Protein AF-A0A9D4YDF5-F1 (afdb_monomer_lite)

Radius of gyration: 35.04 Å; chains: 1; bounding box: 76×36×98 Å

Organism: Pisum sativum (NCBI:txid3888)

pLDDT: mean 75.81, std 10.35, range [49.47, 93.62]

Secondary structure (DSSP, 8-state):
-EEEETTEEEE----TT-------HHHHHHHHHTT--S--------------HHHHSS-TTS-HHHHHHHHHTHHHHSPP-SPPPP-SS----PPPTTPPP---PPP---HHHHHHHHHHHHHHHHTTSS---THHHHIIIIIHHHTT----HHHHHHHHHHHHHHHHHIIIIIS-TT-SBGGGBSS--HHHHHH----TTHHHHHTT-HHHHHHHHHHHHHHTTT--

InterPro domains:
  IPR036282 Glutathione S-transferase, C-terminal domain superfamily [SSF47616] (127-221)
  IPR043377 Glutathione S-transferase T1/2/3 [PTHR44750] (135-228)
  IPR043502 DNA/RNA polymerase superfamily [SSF56672] (70-138)

Sequence (228 aa):
MEFVWNGKPVTLVGDSSLASQSLSLYRILALVQKADIAEFFAITHSSPAPRSELDSMFPGDLPILFTDLLKRFVAIFAQPTGLPPHRSVDHRIHLIEGSKPVNVRPYRYPQFQKVEMEKLVKEMLDQGIITPSHAGYVLNTVLAPLLGLPLNTQAASEAKKVLVSSLPTIENIWLKRDGQFLLGSFRPSIADLSLISDEKDHDRIIGPYKKVQEWIESTKNATKPHFD

Foldseek 3Di:
DWDADPNRIDDDDDDPVPPDDDDDPVVVVVCVVVVVDPDDDDDDDPPDDPDDVLCVPDDPPDDPVVSVVCSVPVVVVDQQQEDDPDDPDDDDDDDDPPDDDDDDDDDDDDPVVVVVVVVVVVVCVRSHVDDDDLVQQCCQPPVCVVVVHDRPPVSNVVSLVVVLVCLVVCLPPQQDPCALEGNRHPAYDVVLVVPQDPDPCCCVRCVVRVSVVSSSVSSVVRCPPPPD

Structure (mmCIF, N/CA/C/O backbone):
data_AF-A0A9D4YDF5-F1
#
_entry.id   AF-A0A9D4YDF5-F1
#
loop_
_atom_site.group_PDB
_atom_site.id
_atom_site.type_symbol
_atom_site.label_atom_id
_atom_site.label_alt_id
_atom_site.label_comp_id
_atom_site.label_asym_id
_atom_site.label_entity_id
_atom_site.label_seq_id
_atom_site.pdbx_PDB_ins_code
_atom_site.Cartn_x
_atom_site.Cartn_y
_atom_site.Cartn_z
_atom_site.occupancy
_atom_site.B_iso_or_equiv
_atom_site.auth_seq_id
_atom_site.auth_comp_id
_atom_site.auth_asym_id
_atom_site.auth_atom_id
_atom_site.pdbx_PDB_model_num
ATOM 1 N N . MET A 1 1 ? 30.536 -15.502 -51.359 1.00 70.12 1 MET A N 1
ATOM 2 C CA . MET A 1 1 ? 29.120 -15.317 -51.773 1.00 70.12 1 MET A CA 1
ATOM 3 C C . MET A 1 1 ? 29.108 -15.233 -53.289 1.00 70.12 1 MET A C 1
ATOM 5 O O . MET A 1 1 ? 29.969 -14.543 -53.816 1.00 70.12 1 MET A O 1
ATOM 9 N N . GLU A 1 2 ? 28.221 -15.938 -53.988 1.00 87.50 2 GLU A N 1
ATOM 10 C CA . GLU A 1 2 ? 28.227 -16.005 -55.461 1.00 87.50 2 GLU A CA 1
ATOM 11 C C . GLU A 1 2 ? 26.943 -15.410 -56.035 1.00 87.50 2 GLU A C 1
ATOM 13 O O . GLU A 1 2 ? 25.857 -15.676 -55.521 1.00 87.50 2 GLU A O 1
ATOM 18 N N . PHE A 1 3 ? 27.065 -14.585 -57.075 1.00 90.12 3 PHE A N 1
ATOM 19 C CA . PHE A 1 3 ? 25.929 -14.011 -57.799 1.00 90.12 3 PHE A CA 1
ATOM 20 C C . PHE A 1 3 ? 26.294 -13.725 -59.261 1.00 90.12 3 PHE A C 1
ATOM 22 O O . PHE A 1 3 ? 27.460 -13.744 -59.643 1.00 90.12 3 PHE A O 1
ATOM 29 N N . VAL A 1 4 ? 25.296 -13.471 -60.107 1.00 86.81 4 VAL A N 1
ATOM 30 C CA . VAL A 1 4 ? 25.501 -13.166 -61.531 1.00 86.81 4 VAL A CA 1
ATOM 31 C C . VAL A 1 4 ? 25.337 -11.665 -61.757 1.00 86.81 4 VAL A C 1
ATOM 33 O O . VAL A 1 4 ? 24.304 -11.099 -61.404 1.00 86.81 4 VAL A O 1
ATOM 36 N N . TRP A 1 5 ? 26.328 -11.020 -62.373 1.00 83.38 5 TRP A N 1
ATOM 37 C CA . TRP A 1 5 ? 26.279 -9.604 -62.753 1.00 83.38 5 TRP A CA 1
ATOM 38 C C . TRP A 1 5 ? 26.609 -9.449 -64.237 1.00 83.38 5 TRP A C 1
ATOM 40 O O . TRP A 1 5 ? 27.609 -9.979 -64.719 1.00 83.38 5 TRP A O 1
ATOM 50 N N . ASN A 1 6 ? 25.737 -8.766 -64.987 1.00 88.25 6 ASN A N 1
ATOM 51 C CA . ASN A 1 6 ? 25.828 -8.619 -66.448 1.00 88.25 6 ASN A CA 1
ATOM 52 C C . ASN A 1 6 ? 26.030 -9.955 -67.195 1.00 88.25 6 ASN A C 1
ATOM 54 O O . ASN A 1 6 ? 26.831 -10.052 -68.124 1.00 88.25 6 ASN A O 1
ATOM 58 N N . GLY A 1 7 ? 25.325 -11.006 -66.758 1.00 88.56 7 GLY A N 1
ATOM 59 C CA . GLY A 1 7 ? 25.391 -12.340 -67.365 1.00 88.56 7 GLY A CA 1
ATOM 60 C C . GLY A 1 7 ? 26.680 -13.117 -67.081 1.00 88.56 7 GLY A C 1
ATOM 61 O O . GLY A 1 7 ? 26.853 -14.208 -67.619 1.00 88.56 7 GLY A O 1
ATOM 62 N N . LYS A 1 8 ? 27.579 -12.593 -66.238 1.00 88.75 8 LYS A N 1
ATOM 63 C CA . LYS A 1 8 ? 28.806 -13.276 -65.819 1.00 88.75 8 LYS A CA 1
ATOM 64 C C . LYS A 1 8 ? 28.711 -13.704 -64.352 1.00 88.75 8 LYS A C 1
ATOM 66 O O . LYS A 1 8 ? 28.260 -12.905 -63.528 1.00 88.75 8 LYS A O 1
ATOM 71 N N . PRO A 1 9 ? 29.121 -14.937 -64.008 1.00 90.12 9 PRO A N 1
ATOM 72 C CA . PRO A 1 9 ? 29.204 -15.362 -62.618 1.00 90.12 9 PRO A CA 1
ATOM 73 C C . PRO A 1 9 ? 30.322 -14.590 -61.906 1.00 90.12 9 PRO A C 1
ATOM 75 O O . PRO A 1 9 ? 31.439 -14.486 -62.413 1.00 90.12 9 PRO A O 1
ATOM 78 N N . VAL A 1 10 ? 30.003 -14.032 -60.741 1.00 91.69 10 VAL A N 1
ATOM 79 C CA . VAL A 1 10 ? 30.911 -13.282 -59.871 1.00 91.69 10 VAL A CA 1
ATOM 80 C C . VAL A 1 10 ? 30.914 -13.940 -58.495 1.00 91.69 10 VAL A C 1
ATOM 82 O O . VAL A 1 10 ? 29.872 -14.099 -57.858 1.00 91.69 10 VAL A O 1
ATOM 85 N N . THR A 1 11 ? 32.105 -14.284 -58.014 1.00 89.81 11 THR A N 1
ATOM 86 C CA . THR A 1 11 ? 32.317 -14.810 -56.664 1.00 89.81 11 THR A CA 1
ATOM 87 C C . THR A 1 11 ? 32.969 -13.724 -55.820 1.00 89.81 11 THR A C 1
ATOM 89 O O . THR A 1 11 ? 34.100 -13.319 -56.080 1.00 89.81 11 THR A O 1
ATOM 92 N N . LEU A 1 12 ? 32.265 -13.247 -54.792 1.00 82.69 12 LEU A N 1
ATOM 93 C CA . LEU A 1 12 ? 32.868 -12.418 -53.752 1.00 82.69 12 LEU A CA 1
ATOM 94 C C . LEU A 1 12 ? 33.776 -13.294 -52.899 1.00 82.69 12 LEU A C 1
ATOM 96 O O . LEU A 1 12 ? 33.296 -14.177 -52.174 1.00 82.69 12 LEU A O 1
ATOM 100 N N . VAL A 1 13 ? 35.068 -13.004 -52.980 1.00 78.62 13 VAL A N 1
ATOM 101 C CA . VAL A 1 13 ? 36.111 -13.548 -52.116 1.00 78.62 13 VAL A CA 1
ATOM 102 C C . VAL A 1 13 ? 36.588 -12.407 -51.222 1.00 78.62 13 VAL A C 1
ATOM 104 O O . VAL A 1 13 ? 36.819 -11.301 -51.705 1.00 78.62 13 VAL A O 1
ATOM 107 N N . GLY A 1 14 ? 36.679 -12.649 -49.915 1.00 70.00 14 GLY A N 1
ATOM 108 C CA . GLY A 1 14 ? 37.280 -11.680 -49.001 1.00 70.00 14 GLY A CA 1
ATOM 109 C C . GLY A 1 14 ? 38.784 -11.601 -49.249 1.00 70.00 14 GLY A C 1
ATOM 110 O O . GLY A 1 14 ? 39.429 -12.635 -49.410 1.00 70.00 14 GLY A O 1
ATOM 111 N N . ASP A 1 15 ? 39.342 -10.395 -49.280 1.00 73.00 15 ASP A N 1
ATOM 112 C CA . ASP A 1 15 ? 40.785 -10.215 -49.400 1.00 73.00 15 ASP A CA 1
ATOM 113 C C . ASP A 1 15 ? 41.456 -10.485 -48.046 1.00 73.00 15 ASP A C 1
ATOM 115 O O . ASP A 1 15 ? 41.390 -9.682 -47.114 1.00 73.00 15 ASP A O 1
ATOM 119 N N . SER A 1 16 ? 42.075 -11.657 -47.920 1.00 64.81 16 SER A N 1
ATOM 120 C CA . SER A 1 16 ? 42.777 -12.099 -46.714 1.00 64.81 16 SER A CA 1
ATOM 121 C C . SER A 1 16 ? 44.168 -11.472 -46.545 1.00 64.81 16 SER A C 1
ATOM 123 O O . SER A 1 16 ? 44.811 -11.710 -45.523 1.00 64.81 16 SER A O 1
ATOM 125 N N . SER A 1 17 ? 44.633 -10.654 -47.499 1.00 64.50 17 SER A N 1
ATOM 126 C CA . SER A 1 17 ? 45.901 -9.914 -47.403 1.00 64.50 17 SER A CA 1
ATOM 127 C C . SER A 1 17 ? 45.778 -8.571 -46.668 1.00 64.50 17 SER A C 1
ATOM 129 O O . SER A 1 17 ? 46.785 -7.989 -46.254 1.00 64.50 17 SER A O 1
ATOM 131 N N . LEU A 1 18 ? 44.549 -8.097 -46.435 1.00 61.78 18 LEU A N 1
ATOM 132 C CA . LEU A 1 18 ? 44.269 -6.895 -45.656 1.00 61.78 18 LEU A CA 1
ATOM 133 C C . LEU A 1 18 ? 44.449 -7.181 -44.160 1.00 61.78 18 LEU A C 1
ATOM 135 O O . LEU A 1 18 ? 43.528 -7.596 -43.455 1.00 61.78 18 LEU A O 1
ATOM 139 N N . ALA A 1 19 ? 45.653 -6.927 -43.652 1.00 63.03 19 ALA A N 1
ATOM 140 C CA . ALA A 1 19 ? 45.904 -6.879 -42.218 1.00 63.03 19 ALA A CA 1
ATOM 141 C C . ALA A 1 19 ? 45.148 -5.685 -41.609 1.00 63.03 19 ALA A C 1
ATOM 143 O O . ALA A 1 19 ? 45.656 -4.565 -41.564 1.00 63.03 19 ALA A O 1
ATOM 144 N N . SER A 1 20 ? 43.918 -5.916 -41.147 1.00 69.25 20 SER A N 1
ATOM 145 C CA . SER A 1 20 ? 43.149 -4.925 -40.393 1.00 69.25 20 SER A CA 1
ATOM 146 C C . SER A 1 20 ? 43.881 -4.607 -39.089 1.00 69.25 20 SER A C 1
ATOM 148 O O . SER A 1 20 ? 43.871 -5.398 -38.145 1.00 69.25 20 SER A O 1
ATOM 150 N N . GLN A 1 21 ? 44.527 -3.446 -39.027 1.00 73.50 21 GLN A N 1
ATOM 151 C CA . GLN A 1 21 ? 45.150 -2.950 -37.806 1.00 73.50 21 GLN A CA 1
ATOM 152 C C . GLN A 1 21 ? 44.153 -2.089 -37.040 1.00 73.50 21 GLN A C 1
ATOM 154 O O . GLN A 1 21 ? 43.569 -1.154 -37.584 1.00 73.50 21 GLN A O 1
ATOM 159 N N . SER A 1 22 ? 43.984 -2.380 -35.751 1.00 78.81 22 SER A N 1
ATOM 160 C CA . SER A 1 22 ? 43.249 -1.485 -34.864 1.00 78.81 22 SER A CA 1
ATOM 161 C C . SER A 1 22 ? 44.026 -0.175 -34.711 1.00 78.81 22 SER A C 1
ATOM 163 O O . SER A 1 22 ? 45.212 -0.177 -34.370 1.00 78.81 22 SER A O 1
ATOM 165 N N . LEU A 1 23 ? 43.367 0.951 -34.982 1.00 82.19 23 LEU A N 1
ATOM 166 C CA . LEU A 1 23 ? 43.932 2.288 -34.824 1.00 82.19 23 LEU A CA 1
ATOM 167 C C . LEU A 1 23 ? 43.303 2.981 -33.619 1.00 82.19 23 LEU A C 1
ATOM 169 O O . LEU A 1 23 ? 42.110 2.855 -33.355 1.00 82.19 23 LEU A O 1
ATOM 173 N N . SER A 1 24 ? 44.106 3.768 -32.903 1.00 86.81 24 SER A N 1
ATOM 174 C CA . SER A 1 24 ? 43.576 4.673 -31.886 1.00 86.81 24 SER A CA 1
ATOM 175 C C . SER A 1 24 ? 42.885 5.877 -32.532 1.00 86.81 24 SER A C 1
ATOM 177 O O . SER A 1 24 ? 43.241 6.311 -33.629 1.00 86.81 24 SER A O 1
ATOM 179 N N . LEU A 1 25 ? 41.939 6.474 -31.806 1.00 82.06 25 LEU A N 1
ATOM 180 C CA . LEU A 1 25 ? 41.157 7.630 -32.259 1.00 82.06 25 LEU A CA 1
ATOM 181 C C . LEU A 1 25 ? 42.054 8.819 -32.661 1.00 82.06 25 LEU A C 1
ATOM 183 O O . LEU A 1 25 ? 41.832 9.456 -33.686 1.00 82.06 25 LEU A O 1
ATOM 187 N N . TYR A 1 26 ? 43.141 9.051 -31.918 1.00 86.31 26 TYR A N 1
ATOM 188 C CA . TYR A 1 26 ? 44.140 10.074 -32.245 1.00 86.31 26 TYR A CA 1
ATOM 189 C C . TYR A 1 26 ? 44.815 9.844 -33.608 1.00 86.31 26 TYR A C 1
ATOM 191 O O . TYR A 1 26 ? 45.033 10.791 -34.360 1.00 86.31 26 TYR A O 1
ATOM 199 N N . ARG A 1 27 ? 45.121 8.588 -33.961 1.00 85.19 27 ARG A N 1
ATOM 200 C CA . ARG A 1 27 ? 45.707 8.258 -35.270 1.00 85.19 27 ARG A CA 1
ATOM 201 C C . ARG A 1 27 ? 44.710 8.465 -36.402 1.00 85.19 27 ARG A C 1
ATOM 203 O O . ARG A 1 27 ? 45.100 8.975 -37.444 1.00 85.19 27 ARG A O 1
ATOM 210 N N . ILE A 1 28 ? 43.441 8.127 -36.179 1.00 83.81 28 ILE A N 1
ATOM 211 C CA . ILE A 1 28 ? 42.367 8.390 -37.145 1.00 83.81 28 ILE A CA 1
ATOM 212 C C . ILE A 1 28 ? 42.256 9.899 -37.405 1.00 83.81 28 ILE A C 1
ATOM 214 O O . ILE A 1 28 ? 42.271 10.320 -38.557 1.00 83.81 28 ILE A O 1
ATOM 218 N N . LEU A 1 29 ? 42.242 10.726 -36.353 1.00 83.62 29 LEU A N 1
ATOM 219 C CA . LEU A 1 29 ? 42.214 12.189 -36.487 1.00 83.62 29 LEU A CA 1
ATOM 220 C C . LEU A 1 29 ? 43.424 12.731 -37.260 1.00 83.62 29 LEU A C 1
ATOM 222 O O . LEU A 1 29 ? 43.263 13.596 -38.118 1.00 83.62 29 LEU A O 1
ATOM 226 N N . ALA A 1 30 ? 44.622 12.205 -36.996 1.00 86.31 30 ALA A N 1
ATOM 227 C CA . ALA A 1 30 ? 45.830 12.604 -37.714 1.00 86.31 30 ALA A CA 1
ATOM 228 C C . ALA A 1 30 ? 45.770 12.257 -39.214 1.00 86.31 30 ALA A C 1
ATOM 230 O O . ALA A 1 30 ? 46.235 13.042 -40.037 1.00 86.31 30 ALA A O 1
ATOM 231 N N . LEU A 1 31 ? 45.185 11.110 -39.574 1.00 86.38 31 LEU A N 1
ATOM 232 C CA . LEU A 1 31 ? 44.990 10.702 -40.970 1.00 86.38 31 LEU A CA 1
ATOM 233 C C . LEU A 1 31 ? 43.960 11.592 -41.685 1.00 86.38 31 LEU A C 1
ATOM 235 O O . LEU A 1 31 ? 44.203 12.008 -42.816 1.00 86.38 31 LEU A O 1
ATOM 239 N N . VAL A 1 32 ? 42.863 11.961 -41.007 1.00 83.31 32 VAL A N 1
ATOM 240 C CA . VAL A 1 32 ? 41.869 12.923 -41.528 1.00 83.31 32 VAL A CA 1
ATOM 241 C C . VAL A 1 32 ? 42.524 14.276 -41.810 1.00 83.31 32 VAL A C 1
ATOM 243 O O . VAL A 1 32 ? 42.327 14.851 -42.876 1.00 83.31 32 VAL A O 1
ATOM 246 N N . GLN A 1 33 ? 43.338 14.780 -40.879 1.00 84.38 33 GLN A N 1
ATOM 247 C CA . GLN A 1 33 ? 44.008 16.079 -41.024 1.00 84.38 33 GLN A CA 1
ATOM 248 C C . GLN A 1 33 ? 45.021 16.116 -42.173 1.00 84.38 33 GLN A C 1
ATOM 250 O O . GLN A 1 33 ? 45.240 17.175 -42.755 1.00 84.38 33 GLN A O 1
ATOM 255 N N . LYS A 1 34 ? 45.641 14.977 -42.492 1.00 88.75 34 LYS A N 1
ATOM 256 C CA . LYS A 1 34 ? 46.628 14.853 -43.573 1.00 88.75 34 LYS A CA 1
ATOM 257 C C . LYS A 1 34 ? 46.024 14.490 -44.930 1.00 88.75 34 LYS A C 1
ATOM 259 O O . LYS A 1 34 ? 46.773 14.394 -45.892 1.00 88.75 34 LYS A O 1
ATOM 264 N N . ALA A 1 35 ? 44.702 14.312 -45.011 1.00 79.06 35 ALA A N 1
ATOM 265 C CA . ALA A 1 35 ? 44.007 13.801 -46.195 1.00 79.06 35 ALA A CA 1
ATOM 266 C C . ALA A 1 35 ? 44.515 12.420 -46.671 1.00 79.06 35 ALA A C 1
ATOM 268 O O . ALA A 1 35 ? 44.363 12.066 -47.836 1.00 79.06 35 ALA A O 1
ATOM 269 N N . ASP A 1 36 ? 45.053 11.609 -45.753 1.00 78.75 36 ASP A N 1
ATOM 270 C CA . ASP A 1 36 ? 45.549 10.246 -46.017 1.00 78.75 36 ASP A CA 1
ATOM 271 C C . ASP A 1 36 ? 44.420 9.191 -45.942 1.00 78.75 36 ASP A C 1
ATOM 273 O O . ASP A 1 36 ? 44.660 8.005 -45.713 1.00 78.75 36 ASP A O 1
ATOM 277 N N . ILE A 1 37 ? 43.161 9.615 -46.093 1.00 80.75 37 ILE A N 1
ATOM 278 C CA . ILE A 1 37 ? 41.977 8.751 -46.047 1.00 80.75 37 ILE A CA 1
ATOM 279 C C . ILE A 1 37 ? 41.175 8.967 -47.325 1.00 80.75 37 ILE A C 1
ATOM 281 O O . ILE A 1 37 ? 40.705 10.074 -47.577 1.00 80.75 37 ILE A O 1
ATOM 285 N N . ALA A 1 38 ? 40.987 7.898 -48.100 1.00 80.38 38 ALA A N 1
ATOM 286 C CA . ALA A 1 38 ? 40.125 7.924 -49.278 1.00 80.38 38 ALA A CA 1
ATOM 287 C C . ALA A 1 38 ? 38.637 7.920 -48.885 1.00 80.38 38 ALA A C 1
ATOM 289 O O . ALA A 1 38 ? 37.877 8.770 -49.337 1.00 80.38 38 ALA A O 1
ATOM 290 N N . GLU A 1 39 ? 38.230 6.992 -48.011 1.00 77.00 39 GLU A N 1
ATOM 291 C CA . GLU A 1 39 ? 36.842 6.829 -47.568 1.00 77.00 39 GLU A CA 1
ATOM 292 C C . GLU A 1 39 ? 36.777 6.404 -46.093 1.00 77.00 39 GLU A C 1
ATOM 294 O O . GLU A 1 39 ? 37.640 5.674 -45.601 1.00 77.00 39 GLU A O 1
ATOM 299 N N . PHE A 1 40 ? 35.747 6.868 -45.377 1.00 79.94 40 PHE A N 1
ATOM 300 C CA . PHE A 1 40 ? 35.521 6.568 -43.963 1.00 79.94 40 PHE A CA 1
ATOM 301 C C . PHE A 1 40 ? 34.102 6.034 -43.757 1.00 79.94 40 PHE A C 1
ATOM 303 O O . PHE A 1 40 ? 33.124 6.719 -44.053 1.00 79.94 40 PHE A O 1
ATOM 310 N N . PHE A 1 41 ? 33.994 4.826 -43.204 1.00 78.06 41 PHE A N 1
ATOM 311 C CA . PHE A 1 41 ? 32.720 4.168 -42.924 1.00 78.06 41 PHE A CA 1
ATOM 312 C C . PHE A 1 41 ? 32.554 3.967 -41.417 1.00 78.06 41 PHE A C 1
ATOM 314 O O . PHE A 1 41 ? 33.423 3.395 -40.760 1.00 78.06 41 PHE A O 1
ATOM 321 N N . ALA A 1 42 ? 31.425 4.415 -40.869 1.00 77.06 42 ALA A N 1
ATOM 322 C CA . ALA A 1 42 ? 31.058 4.183 -39.477 1.00 77.06 42 ALA A CA 1
ATOM 323 C C . ALA A 1 42 ? 29.924 3.158 -39.407 1.00 77.06 42 ALA A C 1
ATOM 325 O O . ALA A 1 42 ? 28.849 3.375 -39.964 1.00 77.06 42 ALA A O 1
ATOM 326 N N . ILE A 1 43 ? 30.151 2.054 -38.695 1.00 79.12 43 ILE A N 1
ATOM 327 C CA . ILE A 1 43 ? 29.094 1.098 -38.360 1.00 79.12 43 ILE A CA 1
ATOM 328 C C . ILE A 1 43 ? 28.486 1.555 -37.039 1.00 79.12 43 ILE A C 1
ATOM 330 O O . ILE A 1 43 ? 29.127 1.479 -35.992 1.00 79.12 43 ILE A O 1
ATOM 334 N N . THR A 1 44 ? 27.253 2.045 -37.083 1.00 70.12 44 THR A N 1
ATOM 335 C CA . THR A 1 44 ? 26.481 2.357 -35.883 1.00 70.12 44 THR A CA 1
ATOM 336 C C . THR A 1 44 ? 25.440 1.271 -35.656 1.00 70.12 44 THR A C 1
ATOM 338 O O . THR A 1 44 ? 24.809 0.775 -36.587 1.00 70.12 44 THR A O 1
ATOM 341 N N . HIS A 1 45 ? 25.247 0.886 -34.397 1.00 61.88 45 HIS A N 1
ATOM 342 C CA . HIS A 1 45 ? 24.055 0.142 -34.025 1.00 61.88 45 HIS A CA 1
ATOM 343 C C . HIS A 1 45 ? 22.899 1.143 -34.004 1.00 61.88 45 HIS A C 1
ATOM 345 O O . HIS A 1 45 ? 22.914 2.079 -33.200 1.00 61.88 45 HIS A O 1
ATOM 351 N N . SER A 1 46 ? 21.908 0.981 -34.883 1.00 54.75 46 SER A N 1
ATOM 352 C CA . SER A 1 46 ? 20.666 1.736 -34.764 1.00 54.75 46 SER A CA 1
ATOM 353 C C . SER A 1 46 ? 19.977 1.263 -33.488 1.00 54.75 46 SER A C 1
ATOM 355 O O . SER A 1 46 ? 19.287 0.243 -33.489 1.00 54.75 46 SER A O 1
ATOM 357 N N . SER A 1 47 ? 20.178 1.971 -32.374 1.00 53.19 47 SER A N 1
ATOM 358 C CA . SER A 1 47 ? 19.201 1.889 -31.293 1.00 53.19 47 SER A CA 1
ATOM 359 C C . SER A 1 47 ? 17.866 2.247 -31.938 1.00 53.19 47 SER A C 1
ATOM 361 O O . SER A 1 47 ? 17.785 3.330 -32.531 1.00 53.19 47 SER A O 1
ATOM 363 N N . PRO A 1 48 ? 16.849 1.366 -31.914 1.00 57.94 48 PRO A N 1
ATOM 364 C CA . PRO A 1 48 ? 15.539 1.766 -32.388 1.00 57.94 48 PRO A CA 1
ATOM 365 C C . PRO A 1 48 ? 15.183 3.059 -31.651 1.00 57.94 48 PRO A C 1
ATOM 367 O O . PRO A 1 48 ? 15.461 3.182 -30.452 1.00 57.94 48 PRO A O 1
ATOM 370 N N . ALA A 1 49 ? 14.662 4.045 -32.391 1.00 55.38 49 ALA A N 1
ATOM 371 C CA . ALA A 1 49 ? 14.106 5.269 -31.819 1.00 55.38 49 ALA A CA 1
ATOM 372 C C . ALA A 1 49 ? 13.285 4.907 -30.571 1.00 55.38 49 ALA A C 1
ATOM 374 O O . ALA A 1 49 ? 12.704 3.817 -30.582 1.00 55.38 49 ALA A O 1
ATOM 375 N N . PRO A 1 50 ? 13.239 5.746 -29.516 1.00 49.47 50 PRO A N 1
ATOM 376 C CA . PRO A 1 50 ? 12.467 5.431 -28.322 1.00 49.47 50 PRO A CA 1
ATOM 377 C C . PRO A 1 50 ? 11.032 5.131 -28.756 1.00 49.47 50 PRO A C 1
ATOM 379 O O . PRO A 1 50 ? 10.264 6.032 -29.091 1.00 49.47 50 PRO A O 1
ATOM 382 N N . ARG A 1 51 ? 10.707 3.836 -28.851 1.00 49.56 51 ARG A N 1
ATOM 383 C CA . ARG A 1 51 ? 9.346 3.374 -29.076 1.00 49.56 51 ARG A CA 1
ATOM 384 C C . ARG A 1 51 ? 8.569 3.950 -27.908 1.00 49.56 51 ARG A C 1
ATOM 386 O O . ARG A 1 51 ? 9.070 3.920 -26.782 1.00 49.56 51 ARG A O 1
ATOM 393 N N . SER A 1 52 ? 7.390 4.510 -28.170 1.00 58.16 52 SER A N 1
ATOM 394 C CA . SER A 1 52 ? 6.504 4.867 -27.064 1.00 58.16 52 SER A CA 1
ATOM 395 C C . SER A 1 52 ? 6.408 3.650 -26.135 1.00 58.16 52 SER A C 1
ATOM 397 O O . SER A 1 52 ? 6.371 2.522 -26.632 1.00 58.16 52 SER A O 1
ATOM 399 N N . GLU A 1 53 ? 6.435 3.838 -24.811 1.00 61.75 53 GLU A N 1
ATOM 400 C CA . GLU A 1 53 ? 6.387 2.723 -23.843 1.00 61.75 53 GLU A CA 1
ATOM 401 C C . GLU A 1 53 ? 5.251 1.734 -24.181 1.00 61.75 53 GLU A C 1
ATOM 403 O O . GLU A 1 53 ? 5.406 0.517 -24.066 1.00 61.75 53 GLU A O 1
ATOM 408 N N . LEU A 1 54 ? 4.161 2.263 -24.748 1.00 61.97 54 LEU A N 1
ATOM 409 C CA . LEU A 1 54 ? 3.007 1.543 -25.285 1.00 61.97 54 LEU A CA 1
ATOM 410 C C . LEU A 1 54 ? 3.337 0.535 -26.403 1.00 61.97 54 LEU A C 1
ATOM 412 O O . LEU A 1 54 ? 2.748 -0.542 -26.430 1.00 61.97 54 LEU A O 1
ATOM 416 N N . ASP A 1 55 ? 4.262 0.846 -27.315 1.00 62.16 55 ASP A N 1
ATOM 417 C CA . ASP A 1 55 ? 4.669 -0.050 -28.412 1.00 62.16 55 ASP A CA 1
ATOM 418 C C . ASP A 1 55 ? 5.732 -1.079 -27.982 1.00 62.16 55 ASP A C 1
ATOM 420 O O . ASP A 1 55 ? 5.991 -2.036 -28.710 1.00 62.16 55 ASP A O 1
ATOM 424 N N . SER A 1 56 ? 6.359 -0.904 -26.812 1.00 66.62 56 SER A N 1
ATOM 425 C CA . SER A 1 56 ? 7.226 -1.924 -26.192 1.00 66.62 56 SER A CA 1
ATOM 426 C C . SER A 1 56 ? 6.482 -2.889 -25.267 1.00 66.62 56 SER A C 1
ATOM 428 O O . SER A 1 56 ? 7.014 -3.937 -24.912 1.00 66.62 56 SER A O 1
ATOM 430 N N . MET A 1 57 ? 5.257 -2.538 -24.877 1.00 71.19 57 MET A N 1
ATOM 431 C CA . MET A 1 57 ? 4.480 -3.256 -23.870 1.00 71.19 57 MET A CA 1
ATOM 432 C C . MET A 1 57 ? 3.868 -4.562 -24.393 1.00 71.19 57 MET A C 1
ATOM 434 O O . MET A 1 57 ? 3.593 -5.471 -23.611 1.00 71.19 57 MET A O 1
ATOM 438 N N . PHE A 1 58 ? 3.680 -4.675 -25.710 1.00 77.44 58 PHE A N 1
ATOM 439 C CA . PHE A 1 58 ? 3.079 -5.841 -26.351 1.00 77.44 58 PHE A CA 1
ATOM 440 C C . PHE A 1 58 ? 3.907 -6.303 -27.565 1.00 77.44 58 PHE A C 1
ATOM 442 O O . PHE A 1 58 ? 4.545 -5.475 -28.216 1.00 77.44 58 PHE A O 1
ATOM 449 N N . PRO A 1 59 ? 3.913 -7.611 -27.895 1.00 78.81 59 PRO A N 1
ATOM 450 C CA . PRO A 1 59 ? 4.639 -8.135 -29.053 1.00 78.81 59 PRO A CA 1
ATOM 451 C C . PRO A 1 59 ? 4.174 -7.492 -30.368 1.00 78.81 59 PRO A C 1
ATOM 453 O O . PRO A 1 59 ? 2.975 -7.347 -30.596 1.00 78.81 59 PRO A O 1
ATOM 456 N N . GLY A 1 60 ? 5.115 -7.155 -31.255 1.00 75.38 60 GLY A N 1
ATOM 457 C CA . GLY A 1 60 ? 4.820 -6.505 -32.542 1.00 75.38 60 GLY A CA 1
ATOM 458 C C . GLY A 1 60 ? 4.150 -7.408 -33.586 1.00 75.38 60 GLY A C 1
ATOM 459 O O . GLY A 1 60 ? 3.567 -6.899 -34.537 1.00 75.38 60 GLY A O 1
ATOM 460 N N . ASP A 1 61 ? 4.190 -8.726 -33.384 1.00 83.19 61 ASP A N 1
ATOM 461 C CA . ASP A 1 61 ? 3.659 -9.724 -34.325 1.00 83.19 61 ASP A CA 1
ATOM 462 C C . ASP A 1 61 ? 2.175 -10.054 -34.072 1.00 83.19 61 ASP A C 1
ATOM 464 O O . ASP A 1 61 ? 1.628 -11.019 -34.612 1.00 83.19 61 ASP A O 1
ATOM 468 N N . LEU A 1 62 ? 1.508 -9.279 -33.212 1.00 83.62 62 LEU A N 1
ATOM 469 C CA . LEU A 1 62 ? 0.118 -9.512 -32.851 1.00 83.62 62 LEU A CA 1
ATOM 470 C C . LEU A 1 62 ? -0.830 -9.033 -33.969 1.00 83.62 62 LEU A C 1
ATOM 472 O O . LEU A 1 62 ? -0.660 -7.925 -34.489 1.00 83.62 62 LEU A O 1
ATOM 476 N N . PRO A 1 63 ? -1.872 -9.81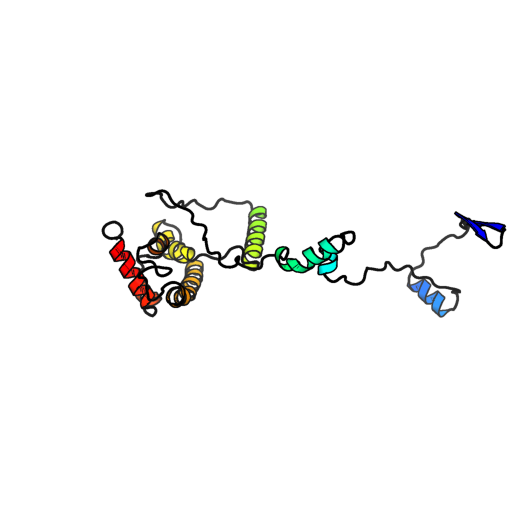1 -34.324 1.00 89.94 63 PRO A N 1
ATOM 477 C CA . PRO A 1 63 ? -2.894 -9.344 -35.253 1.00 89.94 63 PRO A CA 1
ATOM 478 C C . PRO A 1 63 ? -3.534 -8.035 -34.774 1.00 89.94 63 PRO A C 1
ATOM 480 O O . PRO A 1 63 ? -3.801 -7.870 -33.583 1.00 89.94 63 PRO A O 1
ATOM 483 N N . ILE A 1 64 ? -3.847 -7.141 -35.718 1.00 83.81 64 ILE A N 1
ATOM 484 C CA . ILE A 1 64 ? -4.310 -5.761 -35.464 1.00 83.81 64 ILE A CA 1
ATOM 485 C C . ILE A 1 64 ? -5.457 -5.701 -34.443 1.00 83.81 64 ILE A C 1
ATOM 487 O O . ILE A 1 64 ? -5.417 -4.887 -33.527 1.00 83.81 64 ILE A O 1
ATOM 491 N N . LEU A 1 65 ? -6.428 -6.617 -34.536 1.00 87.75 65 LEU A N 1
ATOM 492 C CA . LEU A 1 65 ? -7.563 -6.680 -33.606 1.00 87.75 65 LEU A CA 1
ATOM 493 C C . LEU A 1 65 ? -7.137 -6.847 -32.139 1.00 87.75 65 LEU A C 1
ATOM 495 O O . LEU A 1 65 ? -7.748 -6.260 -31.246 1.00 87.75 65 LEU A O 1
ATOM 499 N N . PHE A 1 66 ? -6.097 -7.639 -31.877 1.00 85.19 66 PHE A N 1
ATOM 500 C CA . PHE A 1 66 ? -5.577 -7.825 -30.525 1.00 85.19 66 PHE A CA 1
ATOM 501 C C . PHE A 1 66 ? -4.754 -6.621 -30.079 1.00 85.19 66 PHE A C 1
ATOM 503 O O . PHE A 1 66 ? -4.877 -6.197 -28.933 1.00 85.19 66 PHE A O 1
ATOM 510 N N . THR A 1 67 ? -3.965 -6.034 -30.978 1.00 85.12 67 THR A N 1
ATOM 511 C CA . THR A 1 67 ? -3.191 -4.820 -30.695 1.00 85.12 67 THR A CA 1
ATOM 512 C C . THR A 1 67 ? -4.105 -3.663 -30.297 1.00 85.12 67 THR A C 1
ATOM 514 O O . THR A 1 67 ? -3.857 -3.006 -29.286 1.00 85.12 67 THR A O 1
ATOM 517 N N . ASP A 1 68 ? -5.202 -3.458 -31.024 1.00 86.88 68 ASP A N 1
ATOM 518 C CA . ASP A 1 68 ? -6.191 -2.418 -30.726 1.00 86.88 68 ASP A CA 1
ATOM 519 C C . ASP A 1 68 ? -6.891 -2.667 -29.387 1.00 86.88 68 ASP A C 1
ATOM 521 O O . ASP A 1 68 ? -7.078 -1.742 -28.592 1.00 86.88 68 ASP A O 1
ATOM 525 N N . LEU A 1 69 ? -7.239 -3.925 -29.096 1.00 89.69 69 LEU A N 1
ATOM 526 C CA . LEU A 1 69 ? -7.843 -4.308 -27.822 1.00 89.69 69 LEU A CA 1
ATOM 527 C C . LEU A 1 69 ? -6.897 -4.041 -26.642 1.00 89.69 69 LEU A C 1
ATOM 529 O O . LEU A 1 69 ? -7.307 -3.454 -25.642 1.00 89.69 69 LEU A O 1
ATOM 533 N N . LEU A 1 70 ? -5.632 -4.443 -26.757 1.00 87.88 70 LEU A N 1
ATOM 534 C CA . LEU A 1 70 ? -4.626 -4.258 -25.711 1.00 87.88 70 LEU A CA 1
ATOM 535 C C . LEU A 1 70 ? -4.306 -2.778 -25.490 1.00 87.88 70 LEU A C 1
ATOM 537 O O . LEU A 1 70 ? -4.269 -2.331 -24.344 1.00 87.88 70 LEU A O 1
ATOM 541 N N . LYS A 1 71 ? -4.174 -1.993 -26.568 1.00 85.06 71 LYS A N 1
ATOM 542 C CA . LYS A 1 71 ? -4.001 -0.533 -26.486 1.00 85.06 71 LYS A CA 1
ATOM 543 C C . LYS A 1 71 ? -5.204 0.139 -25.821 1.00 85.06 71 LYS A C 1
ATOM 545 O O . LYS A 1 71 ? -5.023 1.017 -24.981 1.00 85.06 71 LYS A O 1
ATOM 550 N N . ARG A 1 72 ? -6.429 -0.308 -26.120 1.00 89.31 72 ARG A N 1
ATOM 551 C CA . ARG A 1 72 ? -7.660 0.207 -25.494 1.00 89.31 72 ARG A CA 1
ATOM 552 C C . ARG A 1 72 ? -7.713 -0.036 -23.984 1.00 89.31 72 ARG A C 1
ATOM 554 O O . ARG A 1 72 ? -8.250 0.797 -23.260 1.00 89.31 72 ARG A O 1
ATOM 561 N N . PHE A 1 73 ? -7.175 -1.158 -23.513 1.00 88.19 73 PHE A N 1
ATOM 562 C CA . PHE A 1 73 ? -7.195 -1.551 -22.101 1.00 88.19 73 PHE A CA 1
ATOM 563 C C . PHE A 1 73 ? -5.825 -1.456 -21.422 1.00 88.19 73 PHE A C 1
ATOM 565 O O . PHE A 1 73 ? -5.597 -2.105 -20.402 1.00 88.19 73 PHE A O 1
ATOM 572 N N . VAL A 1 74 ? -4.930 -0.606 -21.935 1.00 86.69 74 VAL A N 1
ATOM 573 C CA . VAL A 1 74 ? -3.572 -0.438 -21.396 1.00 86.69 74 VAL A CA 1
ATOM 574 C C . VAL A 1 74 ? -3.565 -0.155 -19.888 1.00 86.69 74 VAL A C 1
ATOM 576 O O . VAL A 1 74 ? -2.737 -0.690 -19.158 1.00 86.69 74 VAL A O 1
ATOM 579 N N . ALA A 1 75 ? -4.548 0.605 -19.398 1.00 82.62 75 ALA A N 1
ATOM 580 C CA . ALA A 1 75 ? -4.670 0.963 -17.989 1.00 82.62 75 ALA A CA 1
ATOM 581 C C . ALA A 1 75 ? -4.830 -0.249 -17.048 1.00 82.62 75 ALA A C 1
ATOM 583 O O . ALA A 1 75 ? -4.465 -0.149 -15.883 1.00 82.62 75 ALA A O 1
ATOM 584 N N . ILE A 1 76 ? -5.339 -1.392 -17.529 1.00 84.12 76 ILE A N 1
ATOM 585 C CA . ILE A 1 76 ? -5.476 -2.625 -16.726 1.00 84.12 76 ILE A CA 1
ATOM 586 C C . ILE A 1 76 ? -4.105 -3.223 -16.390 1.00 84.12 76 ILE A C 1
ATOM 588 O O . ILE A 1 76 ? -3.933 -3.857 -15.353 1.00 84.12 76 ILE A O 1
ATOM 592 N N . PHE A 1 77 ? -3.137 -3.020 -17.276 1.00 84.00 77 PHE A N 1
ATOM 593 C CA . PHE A 1 77 ? -1.783 -3.547 -17.157 1.00 84.00 77 PHE A CA 1
ATOM 594 C C . PHE A 1 77 ? -0.812 -2.535 -16.534 1.00 84.00 77 PHE A C 1
ATOM 596 O O . PHE A 1 77 ? 0.351 -2.863 -16.310 1.00 84.00 77 PHE A O 1
ATOM 603 N N . ALA A 1 78 ? -1.268 -1.306 -16.278 1.00 81.19 78 ALA A N 1
ATOM 604 C CA . ALA A 1 78 ? -0.480 -0.314 -15.570 1.00 81.19 78 ALA A CA 1
ATOM 605 C C . ALA A 1 78 ? -0.273 -0.751 -14.114 1.00 81.19 78 ALA A C 1
ATOM 607 O O . ALA A 1 78 ? -1.141 -1.383 -13.506 1.00 81.19 78 ALA A O 1
ATOM 608 N N . GLN A 1 79 ? 0.876 -0.394 -13.540 1.00 76.75 79 GLN A N 1
ATOM 609 C CA . GLN A 1 79 ? 1.133 -0.661 -12.132 1.00 76.75 79 GLN A CA 1
ATOM 610 C C . GLN A 1 79 ? 0.085 0.073 -11.273 1.00 76.75 79 GLN A C 1
ATOM 612 O O . GLN A 1 79 ? -0.116 1.275 -11.464 1.00 76.75 79 GLN A O 1
ATOM 617 N N . PRO A 1 80 ? -0.599 -0.616 -10.342 1.00 74.44 80 PRO A N 1
ATOM 618 C CA . PRO A 1 80 ? -1.573 0.028 -9.477 1.00 74.44 80 PRO A CA 1
ATOM 619 C C . PRO A 1 80 ? -0.861 1.015 -8.551 1.00 74.44 80 PRO A C 1
ATOM 621 O O . PRO A 1 80 ? 0.089 0.658 -7.861 1.00 74.44 80 PRO A O 1
ATOM 624 N N . THR A 1 81 ? -1.332 2.258 -8.543 1.00 72.38 81 THR A N 1
ATOM 625 C CA . THR A 1 81 ? -0.786 3.357 -7.727 1.00 72.38 81 THR A CA 1
ATOM 626 C C . THR A 1 81 ? -1.649 3.676 -6.504 1.00 72.38 81 THR A C 1
ATOM 628 O O . THR A 1 81 ? -1.400 4.651 -5.799 1.00 72.38 81 THR A O 1
ATOM 631 N N . GLY A 1 82 ? -2.698 2.888 -6.257 1.00 70.31 82 GLY A N 1
ATOM 632 C CA . GLY A 1 82 ? -3.617 3.101 -5.148 1.00 70.31 82 GLY A CA 1
ATOM 633 C C . GLY A 1 82 ? -4.663 1.999 -5.017 1.00 70.31 82 GLY A C 1
ATOM 634 O O . GLY A 1 82 ? -4.615 0.976 -5.704 1.00 70.31 82 GLY A O 1
ATOM 635 N N . LEU A 1 83 ? -5.622 2.219 -4.115 1.00 70.44 83 LEU A N 1
ATOM 636 C CA . LEU A 1 83 ? -6.700 1.267 -3.864 1.00 70.44 83 LEU A CA 1
ATOM 637 C C . LEU A 1 83 ? -7.577 1.078 -5.112 1.00 70.44 83 LEU A C 1
ATOM 639 O O . LEU A 1 83 ? -7.826 2.040 -5.847 1.00 70.44 83 LEU A O 1
ATOM 643 N N . PRO A 1 84 ? -8.092 -0.143 -5.346 1.00 71.25 84 PRO A N 1
ATOM 644 C CA . PRO A 1 84 ? -9.063 -0.360 -6.404 1.00 71.25 84 PRO A CA 1
ATOM 645 C C . PRO A 1 84 ? -10.298 0.531 -6.182 1.00 71.25 84 PRO A C 1
ATOM 647 O O . PRO A 1 84 ? -10.650 0.822 -5.034 1.00 71.25 84 PRO A O 1
ATOM 650 N N . PRO A 1 85 ? -10.985 0.947 -7.261 1.00 77.06 85 PRO A N 1
ATOM 651 C CA . PRO A 1 85 ? -12.211 1.724 -7.145 1.00 77.06 85 PRO A CA 1
ATOM 652 C C . PRO A 1 85 ? -13.240 0.987 -6.287 1.00 77.06 85 PRO A C 1
ATOM 654 O O . PRO A 1 85 ? -13.295 -0.248 -6.279 1.00 77.06 85 PRO A O 1
ATOM 657 N N . HIS A 1 86 ? -14.057 1.764 -5.575 1.00 74.19 86 HIS A N 1
ATOM 658 C CA . HIS A 1 86 ? -15.080 1.234 -4.683 1.00 74.19 86 HIS A CA 1
ATOM 659 C C . HIS A 1 86 ? -16.006 0.266 -5.433 1.00 74.19 86 HIS A C 1
ATOM 661 O O . HIS A 1 86 ? -16.486 0.564 -6.530 1.00 74.19 86 HIS A O 1
ATOM 667 N N . ARG A 1 87 ? -16.235 -0.909 -4.844 1.00 81.12 87 ARG A N 1
ATOM 668 C CA . ARG A 1 87 ? -17.105 -1.955 -5.388 1.00 81.12 87 ARG A CA 1
ATOM 669 C C . ARG A 1 87 ? -18.387 -2.005 -4.563 1.00 81.12 87 ARG A C 1
ATOM 671 O O . ARG A 1 87 ? -18.380 -1.667 -3.389 1.00 81.12 87 ARG A O 1
ATOM 678 N N . SER A 1 88 ? -19.482 -2.474 -5.157 1.00 81.62 88 SER A N 1
ATOM 679 C CA . SER A 1 88 ? -20.757 -2.662 -4.443 1.00 81.62 88 SER A CA 1
ATOM 680 C C . SER A 1 88 ? -20.693 -3.730 -3.344 1.00 81.62 88 SER A C 1
ATOM 682 O O . SER A 1 88 ? -21.562 -3.772 -2.476 1.00 81.62 88 SER A O 1
ATOM 684 N N . VAL A 1 89 ? -19.679 -4.598 -3.389 1.00 79.56 89 VAL A N 1
ATOM 685 C CA . VAL A 1 89 ? -19.435 -5.658 -2.413 1.00 79.56 89 VAL A CA 1
ATOM 686 C C . VAL A 1 89 ? -18.056 -5.447 -1.806 1.00 79.56 89 VAL A C 1
ATOM 688 O O . VAL A 1 89 ? -17.044 -5.612 -2.489 1.00 79.56 89 VAL A O 1
ATOM 691 N N . ASP A 1 90 ? -18.031 -5.123 -0.517 1.00 74.31 90 ASP A N 1
ATOM 692 C CA . ASP A 1 90 ? -16.806 -5.106 0.275 1.00 74.31 90 ASP A CA 1
ATOM 693 C C . ASP A 1 90 ? -16.510 -6.499 0.834 1.00 74.31 90 ASP A C 1
ATOM 695 O O . ASP A 1 90 ? -17.391 -7.199 1.345 1.00 74.31 90 ASP A O 1
ATOM 699 N N . HIS A 1 91 ? -15.240 -6.896 0.779 1.00 76.25 91 HIS A N 1
ATOM 700 C CA . HIS A 1 91 ? -14.783 -8.120 1.421 1.00 76.25 91 HIS A CA 1
ATOM 701 C C . HIS A 1 91 ? -14.717 -7.912 2.937 1.00 76.25 91 HIS A C 1
ATOM 703 O O . HIS A 1 91 ? -14.036 -7.011 3.422 1.00 76.25 91 HIS A O 1
ATOM 709 N N . ARG A 1 92 ? -15.415 -8.763 3.695 1.00 76.06 92 ARG A N 1
ATOM 710 C CA . ARG A 1 92 ? -15.391 -8.762 5.162 1.00 76.06 92 ARG A CA 1
ATOM 711 C C . ARG A 1 92 ? -14.794 -10.060 5.679 1.00 76.06 92 ARG A C 1
ATOM 713 O O . ARG A 1 92 ? -15.204 -11.145 5.267 1.00 76.06 92 ARG A O 1
ATOM 720 N N . ILE A 1 93 ? -13.852 -9.939 6.609 1.00 78.81 93 ILE A N 1
ATOM 721 C CA . ILE A 1 93 ? -13.343 -11.075 7.378 1.00 78.81 93 ILE A CA 1
ATOM 722 C C . ILE A 1 93 ? -14.308 -11.284 8.545 1.00 78.81 93 ILE A C 1
ATOM 724 O O . ILE A 1 93 ? -14.363 -10.470 9.464 1.00 78.81 93 ILE A O 1
ATOM 728 N N . HIS A 1 94 ? -15.103 -12.351 8.483 1.00 84.56 94 HIS A N 1
ATOM 729 C CA . HIS A 1 94 ? -16.011 -12.713 9.567 1.00 84.56 94 HIS A CA 1
ATOM 730 C C . HIS A 1 94 ? -15.208 -13.386 10.681 1.00 84.56 94 HIS A C 1
ATOM 732 O O . HIS A 1 94 ? -14.543 -14.395 10.445 1.00 84.56 94 HIS A O 1
ATOM 738 N N . LEU A 1 95 ? -15.251 -12.815 11.884 1.00 82.56 95 LEU A N 1
ATOM 739 C CA . LEU A 1 95 ? -14.630 -13.406 13.065 1.00 82.56 95 LEU A CA 1
ATOM 740 C C . LEU A 1 95 ? -15.616 -14.344 13.760 1.00 82.56 95 LEU A C 1
ATOM 742 O O . LEU A 1 95 ? -16.823 -14.111 13.751 1.00 82.56 95 LEU A O 1
ATOM 746 N N . ILE A 1 96 ? -15.085 -15.393 14.383 1.00 87.62 96 ILE A N 1
ATOM 747 C CA . ILE A 1 96 ? -15.870 -16.259 15.262 1.00 87.62 96 ILE A CA 1
ATOM 748 C C . ILE A 1 96 ? -16.173 -15.472 16.541 1.00 87.62 96 ILE A C 1
ATOM 750 O O . ILE A 1 96 ? -15.291 -14.806 17.095 1.00 87.62 96 ILE A O 1
ATOM 754 N N . GLU A 1 97 ? -17.418 -15.537 17.001 1.00 81.75 97 GLU A N 1
ATOM 755 C CA . GLU A 1 97 ? -17.849 -14.879 18.232 1.00 81.75 97 GLU A CA 1
ATOM 756 C C . GLU A 1 97 ? -17.012 -15.355 19.432 1.00 81.75 97 GLU A C 1
ATOM 758 O O . GLU A 1 97 ? -16.699 -16.538 19.566 1.00 81.75 97 GLU A O 1
ATOM 763 N N . GLY A 1 98 ? -16.579 -14.412 20.273 1.00 78.94 98 GLY A N 1
ATOM 764 C CA . GLY A 1 98 ? -15.687 -14.689 21.404 1.00 78.94 98 GLY A CA 1
ATOM 765 C C . GLY A 1 98 ? -14.214 -14.932 21.040 1.00 78.94 98 GLY A C 1
ATOM 766 O O . GLY A 1 98 ? -13.406 -15.199 21.933 1.00 78.94 98 GLY A O 1
ATOM 767 N N . SER A 1 99 ? -13.828 -14.829 19.761 1.00 72.19 99 SER A N 1
ATOM 768 C CA . SER A 1 99 ? -12.419 -14.920 19.360 1.00 72.19 99 SER A CA 1
ATOM 769 C C . SER A 1 99 ? -11.588 -13.770 19.944 1.00 72.19 99 SER A C 1
ATOM 771 O O . SER A 1 99 ? -11.999 -12.610 19.954 1.00 72.19 99 SER A O 1
ATOM 773 N N . LYS A 1 100 ? -10.401 -14.101 20.466 1.00 67.38 100 LYS A N 1
ATOM 774 C CA . LYS A 1 100 ? -9.480 -13.119 21.050 1.00 67.38 100 LYS A CA 1
ATOM 775 C C . LYS A 1 100 ? -8.520 -12.587 19.981 1.00 67.38 100 LYS A C 1
ATOM 777 O O . LYS A 1 100 ? -8.053 -13.381 19.160 1.00 67.38 100 LYS A O 1
ATOM 782 N N . PRO A 1 101 ? -8.161 -11.290 20.010 1.00 73.06 101 PRO A N 1
ATOM 783 C CA . PRO A 1 101 ? -7.133 -10.746 19.132 1.00 73.06 101 PRO A CA 1
ATOM 784 C C . PRO A 1 101 ? -5.807 -11.494 19.284 1.00 73.06 101 PRO A C 1
ATOM 786 O O . PRO A 1 101 ? -5.354 -11.772 20.397 1.00 73.06 101 PRO A O 1
ATOM 789 N N . VAL A 1 102 ? -5.165 -11.801 18.158 1.00 65.50 102 VAL A N 1
ATOM 790 C CA . VAL A 1 102 ? -3.845 -12.434 18.145 1.00 65.50 102 VAL A CA 1
ATOM 791 C C . VAL A 1 102 ? -2.786 -11.345 18.280 1.00 65.50 102 VAL A C 1
ATOM 793 O O . VAL A 1 102 ? -2.605 -10.534 17.377 1.00 65.50 102 VAL A O 1
ATOM 796 N N . ASN A 1 103 ? -2.070 -11.341 19.404 1.00 69.06 103 ASN A N 1
ATOM 797 C CA . ASN A 1 103 ? -0.900 -10.491 19.609 1.00 69.06 103 ASN A CA 1
ATOM 798 C C . ASN A 1 103 ? 0.333 -11.373 19.808 1.00 69.06 103 ASN A C 1
ATOM 800 O O . ASN A 1 103 ? 0.508 -11.999 20.854 1.00 69.06 103 ASN A O 1
ATOM 804 N N . VAL A 1 104 ? 1.173 -11.445 18.780 1.00 66.25 104 VAL A N 1
ATOM 805 C CA . VAL A 1 104 ? 2.402 -12.241 18.786 1.00 66.25 104 VAL A CA 1
ATOM 806 C C . VAL A 1 104 ? 3.588 -11.295 18.690 1.00 66.25 104 VAL A C 1
ATOM 808 O O . VAL A 1 104 ? 3.570 -10.322 17.938 1.00 66.25 104 VAL A O 1
ATOM 811 N N . ARG A 1 105 ? 4.641 -11.586 19.458 1.00 60.28 105 ARG A N 1
ATOM 812 C CA . ARG A 1 105 ? 5.882 -10.811 19.399 1.00 60.28 105 ARG A CA 1
ATOM 813 C C . ARG A 1 105 ? 6.476 -10.880 17.984 1.00 60.28 105 ARG A C 1
ATOM 815 O O . ARG A 1 105 ? 6.561 -11.982 17.441 1.00 60.28 105 ARG A O 1
ATOM 822 N N . PRO A 1 106 ? 6.943 -9.754 17.413 1.00 75.25 106 PRO A N 1
ATOM 823 C CA . PRO A 1 106 ? 7.633 -9.769 16.130 1.00 75.25 106 PRO A CA 1
ATOM 824 C C . PRO A 1 106 ? 8.811 -10.749 16.134 1.00 75.25 106 PRO A C 1
ATOM 826 O O . PRO A 1 106 ? 9.590 -10.802 17.092 1.00 75.25 106 PRO A O 1
ATOM 829 N N . TYR A 1 107 ? 8.938 -11.525 15.060 1.00 82.06 107 TYR A N 1
ATOM 830 C CA . TYR A 1 107 ? 10.040 -12.465 14.894 1.00 82.06 107 TYR A CA 1
ATOM 831 C C . TYR A 1 107 ? 11.378 -11.724 14.738 1.00 82.06 107 TYR A C 1
ATOM 833 O O . TYR A 1 107 ? 11.437 -10.625 14.181 1.00 82.06 107 TYR A O 1
ATOM 841 N N . ARG A 1 108 ? 12.470 -12.317 15.236 1.00 84.62 108 ARG A N 1
ATOM 842 C CA . ARG A 1 108 ? 13.817 -11.744 15.106 1.00 84.62 108 ARG A CA 1
ATOM 843 C C . ARG A 1 108 ? 14.434 -12.165 13.777 1.00 84.62 108 ARG A C 1
ATOM 845 O O . ARG A 1 108 ? 14.739 -13.339 13.591 1.00 84.62 108 ARG A O 1
ATOM 852 N N . TYR A 1 109 ? 14.667 -11.200 12.893 1.00 83.62 109 TYR A N 1
ATOM 853 C CA . TYR A 1 109 ? 15.298 -11.438 11.596 1.00 83.62 109 TYR A CA 1
ATOM 854 C C . TYR A 1 109 ? 16.804 -11.123 11.620 1.00 83.62 109 TYR A C 1
ATOM 856 O O . TYR A 1 109 ? 17.212 -10.137 12.243 1.00 83.62 109 TYR A O 1
ATOM 864 N N . PRO A 1 110 ? 17.642 -11.917 10.926 1.00 89.06 110 PRO A N 1
ATOM 865 C CA . PRO A 1 110 ? 19.008 -11.532 10.586 1.00 89.06 110 PRO A CA 1
ATOM 866 C C . PRO A 1 110 ? 19.054 -10.178 9.864 1.00 89.06 110 PRO A C 1
ATOM 868 O O . PRO A 1 110 ? 18.136 -9.832 9.120 1.00 89.06 110 PRO A O 1
ATOM 871 N N . GLN A 1 111 ? 20.146 -9.427 10.039 1.00 88.50 111 GLN A N 1
ATOM 872 C CA . GLN A 1 111 ? 20.259 -8.049 9.536 1.00 88.50 111 GLN A CA 1
ATOM 873 C C . GLN A 1 111 ? 19.986 -7.924 8.030 1.00 88.50 111 GLN A C 1
ATOM 875 O O . GLN A 1 111 ? 19.257 -7.026 7.626 1.00 88.50 111 GLN A O 1
ATOM 880 N N . PHE A 1 112 ? 20.496 -8.847 7.209 1.00 88.19 112 PHE A N 1
ATOM 881 C CA . PHE A 1 112 ? 20.289 -8.804 5.758 1.00 88.19 112 PHE A CA 1
ATOM 882 C C . PHE A 1 112 ? 18.812 -8.960 5.358 1.00 88.19 112 PHE A C 1
ATOM 884 O O . PHE A 1 112 ? 18.348 -8.279 4.451 1.00 88.19 112 PHE A O 1
ATOM 891 N N . GLN A 1 113 ? 18.056 -9.810 6.064 1.00 86.00 113 GLN A N 1
ATOM 89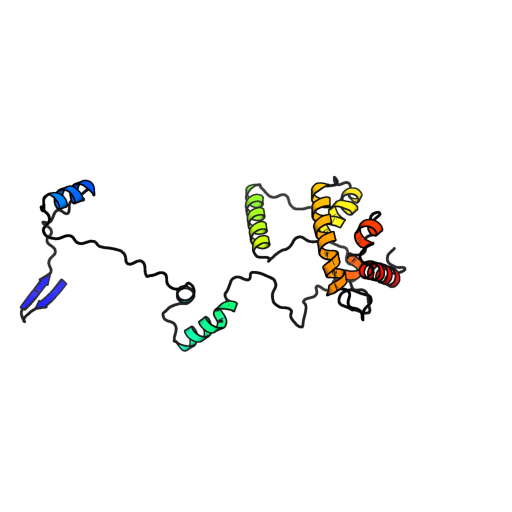2 C CA . GLN A 1 113 ? 16.625 -9.995 5.807 1.00 86.00 113 GLN A CA 1
ATOM 893 C C . GLN A 1 113 ? 15.841 -8.764 6.236 1.00 86.00 113 GLN A C 1
ATOM 895 O O . GLN A 1 113 ? 14.962 -8.316 5.511 1.00 86.00 113 GLN A O 1
ATOM 900 N N . LYS A 1 114 ? 16.192 -8.187 7.391 1.00 83.19 114 LYS A N 1
ATOM 901 C CA . LYS A 1 114 ? 15.571 -6.954 7.873 1.00 83.19 114 LYS A CA 1
ATOM 902 C C . LYS A 1 114 ? 15.736 -5.815 6.861 1.00 83.19 114 LYS A C 1
ATOM 904 O O . LYS A 1 114 ? 14.754 -5.146 6.574 1.00 83.19 114 LYS A O 1
ATOM 909 N N . VAL A 1 115 ? 16.937 -5.627 6.311 1.00 88.44 115 VAL A N 1
ATOM 910 C CA . VAL A 1 115 ? 17.208 -4.573 5.317 1.00 88.44 115 VAL A CA 1
ATOM 911 C C . VAL A 1 115 ? 16.342 -4.750 4.069 1.00 88.44 115 VAL A C 1
ATOM 913 O O . VAL A 1 115 ? 15.721 -3.789 3.620 1.00 88.44 115 VAL A O 1
ATOM 916 N N . GLU A 1 116 ? 16.244 -5.971 3.537 1.00 91.56 116 GLU A N 1
ATOM 917 C CA . GLU A 1 116 ? 15.400 -6.220 2.363 1.00 91.56 116 GLU A CA 1
ATOM 918 C C . GLU A 1 116 ? 13.912 -6.042 2.688 1.00 91.56 116 GLU A C 1
ATOM 920 O O . GLU A 1 116 ? 13.176 -5.430 1.920 1.00 91.56 116 GLU A O 1
ATOM 925 N N . MET A 1 117 ? 13.462 -6.494 3.862 1.00 87.38 117 MET A N 1
ATOM 926 C CA . MET A 1 117 ? 12.088 -6.267 4.313 1.00 87.38 117 MET A CA 1
ATOM 927 C C . MET A 1 117 ? 11.768 -4.778 4.457 1.00 87.38 117 MET A C 1
ATOM 929 O O . MET A 1 117 ? 10.706 -4.348 4.022 1.00 87.38 117 MET A O 1
ATOM 933 N N . GLU A 1 118 ? 12.660 -3.980 5.044 1.00 88.19 118 GLU A N 1
ATOM 934 C CA . GLU A 1 118 ? 12.474 -2.530 5.186 1.00 88.19 118 GLU A CA 1
ATOM 935 C C . GLU A 1 118 ? 12.385 -1.838 3.824 1.00 88.19 118 GLU A C 1
ATOM 937 O O . GLU A 1 118 ? 11.535 -0.967 3.630 1.00 88.19 118 GLU A O 1
ATOM 942 N N . LYS A 1 119 ? 13.208 -2.265 2.862 1.00 93.62 119 LYS A N 1
ATOM 943 C CA . LYS A 1 119 ? 13.145 -1.787 1.480 1.00 93.62 119 LYS A CA 1
ATOM 944 C C . LYS A 1 119 ? 11.800 -2.127 0.830 1.00 93.62 119 LYS A C 1
ATOM 946 O O . LYS A 1 119 ? 11.142 -1.224 0.322 1.00 93.62 119 LYS A O 1
ATOM 951 N N . LEU A 1 120 ? 11.356 -3.382 0.906 1.00 91.38 120 LEU A N 1
ATOM 952 C CA . LEU A 1 120 ? 10.068 -3.812 0.346 1.00 91.38 120 LEU A CA 1
ATOM 953 C C . LEU A 1 120 ? 8.886 -3.096 1.004 1.00 91.38 120 LEU A C 1
ATOM 955 O O . LEU A 1 120 ? 7.951 -2.683 0.327 1.00 91.38 120 LEU A O 1
ATOM 959 N N . VAL A 1 121 ? 8.922 -2.914 2.326 1.00 88.44 121 VAL A N 1
ATOM 960 C CA . VAL A 1 121 ? 7.901 -2.152 3.058 1.00 88.44 121 VAL A CA 1
ATOM 961 C C . VAL A 1 121 ? 7.845 -0.714 2.560 1.00 88.44 121 VAL A C 1
ATOM 963 O O . VAL A 1 121 ? 6.752 -0.201 2.332 1.00 88.44 121 VAL A O 1
ATOM 966 N N . LYS A 1 122 ? 8.998 -0.073 2.349 1.00 90.56 122 LYS A N 1
ATOM 967 C CA . LYS A 1 122 ? 9.056 1.279 1.793 1.00 90.56 122 LYS A CA 1
ATOM 968 C C . LYS A 1 122 ? 8.464 1.335 0.385 1.00 90.56 122 LYS A C 1
ATOM 970 O O . LYS A 1 122 ? 7.616 2.177 0.131 1.00 90.56 122 LYS A O 1
ATOM 975 N N . GLU A 1 123 ? 8.844 0.413 -0.494 1.00 89.19 123 GLU A N 1
ATOM 976 C CA . GLU A 1 123 ? 8.295 0.339 -1.853 1.00 89.19 123 GLU A CA 1
ATOM 977 C C . GLU A 1 123 ? 6.772 0.136 -1.844 1.00 89.19 123 GLU A C 1
ATOM 979 O O . GLU A 1 123 ? 6.056 0.808 -2.581 1.00 89.19 123 GLU A O 1
ATOM 984 N N . MET A 1 124 ? 6.253 -0.733 -0.972 1.00 84.56 124 MET A N 1
ATOM 985 C CA . MET A 1 124 ? 4.810 -0.957 -0.835 1.00 84.56 124 MET A CA 1
ATOM 986 C C . MET A 1 124 ? 4.066 0.255 -0.256 1.00 84.56 124 MET A C 1
ATOM 988 O O . MET A 1 124 ? 2.911 0.478 -0.622 1.00 84.56 124 MET A O 1
ATOM 992 N N . LEU A 1 125 ? 4.697 1.024 0.638 1.00 85.06 125 LEU A N 1
ATOM 993 C CA . LEU A 1 125 ? 4.158 2.293 1.141 1.00 85.06 125 LEU A CA 1
ATOM 994 C C . LEU A 1 125 ? 4.110 3.344 0.029 1.00 85.06 125 LEU A C 1
ATOM 996 O O . LEU A 1 125 ? 3.072 3.972 -0.163 1.00 85.06 125 LEU A O 1
ATOM 1000 N N . ASP A 1 126 ? 5.201 3.494 -0.725 1.00 84.94 126 ASP A N 1
ATOM 1001 C CA . ASP A 1 126 ? 5.307 4.443 -1.839 1.00 84.94 126 ASP A CA 1
ATOM 1002 C C . ASP A 1 126 ? 4.292 4.111 -2.953 1.00 84.94 126 ASP A C 1
ATOM 1004 O O . ASP A 1 126 ? 3.724 5.009 -3.571 1.00 84.94 126 ASP A O 1
ATOM 1008 N N . GLN A 1 127 ? 4.009 2.821 -3.170 1.00 81.56 127 GLN A N 1
ATOM 1009 C CA . GLN A 1 127 ? 2.993 2.334 -4.115 1.00 81.56 127 GLN A CA 1
ATOM 1010 C C . GLN A 1 127 ? 1.554 2.389 -3.570 1.00 81.56 127 GLN A C 1
ATOM 1012 O O . GLN A 1 127 ? 0.610 2.130 -4.315 1.00 81.56 127 GLN A O 1
ATOM 1017 N N . GLY A 1 128 ? 1.357 2.683 -2.280 1.00 77.19 128 GLY A N 1
ATOM 1018 C CA . GLY A 1 128 ? 0.034 2.704 -1.647 1.00 77.19 128 GLY A CA 1
ATOM 1019 C C . GLY A 1 128 ? -0.616 1.324 -1.469 1.00 77.19 128 GLY A C 1
ATOM 1020 O O . GLY A 1 128 ? -1.825 1.244 -1.250 1.00 77.19 128 GLY A O 1
ATOM 1021 N N . ILE A 1 129 ? 0.163 0.238 -1.550 1.00 79.38 129 ILE A N 1
ATOM 1022 C CA . ILE A 1 129 ? -0.301 -1.141 -1.304 1.00 79.38 129 ILE A CA 1
ATOM 1023 C C . ILE A 1 129 ? -0.580 -1.349 0.189 1.00 79.38 129 ILE A C 1
ATOM 1025 O O . ILE A 1 129 ? -1.528 -2.042 0.561 1.00 79.38 129 ILE A O 1
ATOM 1029 N N . ILE A 1 130 ? 0.242 -0.741 1.047 1.00 78.12 130 ILE A N 1
ATOM 1030 C CA . ILE A 1 130 ? 0.072 -0.741 2.503 1.00 78.12 130 ILE A CA 1
ATOM 1031 C C . ILE A 1 130 ? 0.044 0.694 3.029 1.00 78.12 130 ILE A C 1
ATOM 1033 O O . ILE A 1 130 ? 0.616 1.599 2.428 1.00 78.12 130 ILE A O 1
ATOM 1037 N N . THR A 1 131 ? -0.587 0.900 4.184 1.00 75.81 131 THR A N 1
ATOM 1038 C CA . THR A 1 131 ? -0.651 2.204 4.860 1.00 75.81 131 THR A CA 1
ATOM 1039 C C . THR A 1 131 ? -0.462 2.044 6.370 1.00 75.81 131 THR A C 1
ATOM 1041 O O . THR A 1 131 ? -0.937 1.049 6.930 1.00 75.81 131 THR A O 1
ATOM 1044 N N . PRO A 1 132 ? 0.166 3.011 7.068 1.00 74.50 132 PRO A N 1
ATOM 1045 C C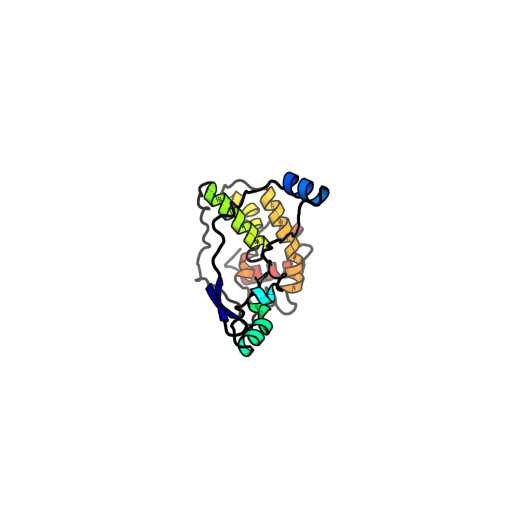A . PRO A 1 132 ? 0.234 3.003 8.527 1.00 74.50 132 PRO A CA 1
ATOM 1046 C C . PRO A 1 132 ? -1.167 2.962 9.152 1.00 74.50 132 PRO A C 1
ATOM 1048 O O . PRO A 1 132 ? -2.071 3.669 8.708 1.00 74.50 132 PRO A O 1
ATOM 1051 N N . SER A 1 133 ? -1.356 2.135 10.184 1.00 69.06 133 SER A N 1
ATOM 1052 C CA . SER A 1 133 ? -2.654 1.986 10.855 1.00 69.06 133 SER A CA 1
ATOM 1053 C C . SER A 1 133 ? -2.759 2.826 12.136 1.00 69.06 133 SER A C 1
ATOM 1055 O O . SER A 1 133 ? -1.779 3.031 12.854 1.00 69.06 133 SER A O 1
ATOM 1057 N N . HIS A 1 134 ? -3.981 3.253 12.461 1.00 59.22 134 HIS A N 1
ATOM 1058 C CA . HIS A 1 134 ? -4.322 4.025 13.666 1.00 59.22 134 HIS A CA 1
ATOM 1059 C C . HIS A 1 134 ? -4.151 3.230 14.970 1.00 59.22 134 HIS A C 1
ATOM 1061 O O . HIS A 1 134 ? -3.942 3.815 16.033 1.00 59.22 134 HIS A O 1
ATOM 1067 N N . ALA A 1 135 ? -4.164 1.893 14.889 1.00 61.84 135 ALA A N 1
ATOM 1068 C CA . ALA A 1 135 ? -3.928 1.007 16.027 1.00 61.84 135 ALA A CA 1
ATOM 1069 C C . ALA A 1 135 ? -2.545 1.231 16.667 1.00 61.84 135 ALA A C 1
ATOM 1071 O O . ALA A 1 135 ? -2.357 0.926 17.842 1.00 61.84 135 ALA A O 1
ATOM 1072 N N . GLY A 1 136 ? -1.591 1.814 15.927 1.00 58.50 136 GLY A N 1
ATOM 1073 C CA . GLY A 1 136 ? -0.277 2.186 16.445 1.00 58.50 136 GLY A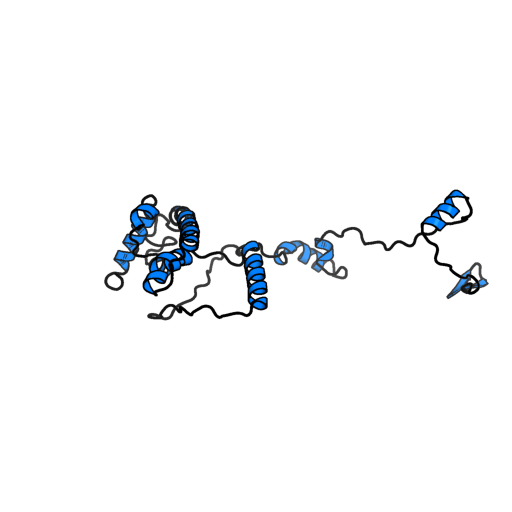 CA 1
ATOM 1074 C C . GLY A 1 136 ? -0.320 3.214 17.580 1.00 58.50 136 GLY A C 1
ATOM 1075 O O . GLY A 1 136 ? 0.579 3.199 18.417 1.00 58.50 136 GLY A O 1
ATOM 1076 N N . TYR A 1 137 ? -1.346 4.070 17.656 1.00 57.34 137 TYR A N 1
ATOM 1077 C CA . TYR A 1 137 ? -1.477 5.031 18.756 1.00 57.34 137 TYR A CA 1
ATOM 1078 C C . TYR A 1 137 ? -1.865 4.298 20.038 1.00 57.34 137 TYR A C 1
ATOM 1080 O O . TYR A 1 137 ? -1.064 4.255 20.964 1.00 57.34 137 TYR A O 1
ATOM 1088 N N . VAL A 1 138 ? -3.000 3.592 20.019 1.00 57.56 138 VAL A N 1
ATOM 1089 C CA . VAL A 1 138 ? -3.512 2.790 21.146 1.00 57.56 138 VAL A CA 1
ATOM 1090 C C . VAL A 1 138 ? -2.487 1.750 21.616 1.00 57.56 138 VAL A C 1
ATOM 1092 O O . VAL A 1 138 ? -2.285 1.555 22.818 1.00 57.56 138 VAL A O 1
ATOM 1095 N N . LEU A 1 139 ? -1.780 1.111 20.677 1.00 61.78 139 LEU A N 1
ATOM 1096 C CA . LEU A 1 139 ? -0.731 0.146 20.996 1.00 61.78 139 LEU A CA 1
ATOM 1097 C C . LEU A 1 139 ? 0.421 0.786 21.778 1.00 61.78 139 LEU A C 1
ATOM 1099 O O . LEU A 1 139 ? 0.882 0.205 22.758 1.00 61.78 139 LEU A O 1
ATOM 1103 N N . ASN A 1 140 ? 0.889 1.965 21.363 1.00 57.47 140 ASN A N 1
ATOM 1104 C CA . ASN A 1 140 ? 2.045 2.612 21.981 1.00 57.47 140 ASN A CA 1
ATOM 1105 C C . ASN A 1 140 ? 1.694 3.458 23.210 1.00 57.47 140 ASN A C 1
ATOM 1107 O O . ASN A 1 140 ? 2.587 3.660 24.022 1.00 57.47 140 ASN A O 1
ATOM 1111 N N . THR A 1 141 ? 0.458 3.943 23.376 1.00 57.94 141 THR A N 1
ATOM 1112 C CA . THR A 1 141 ? 0.051 4.780 24.523 1.00 57.94 141 THR A CA 1
ATOM 1113 C C . THR A 1 141 ? -0.607 3.993 25.651 1.00 57.94 141 THR A C 1
ATOM 1115 O O . THR A 1 141 ? -0.298 4.246 26.813 1.00 57.94 141 THR A O 1
ATOM 1118 N N . VAL A 1 142 ? -1.485 3.039 25.330 1.00 61.03 142 VAL A N 1
ATOM 1119 C CA . VAL A 1 142 ? -2.309 2.319 26.317 1.00 61.03 142 VAL A CA 1
ATOM 1120 C C . VAL A 1 142 ? -1.786 0.902 26.542 1.00 61.03 142 VAL A C 1
ATOM 1122 O O . VAL A 1 142 ? -1.546 0.496 27.679 1.00 61.03 142 VAL A O 1
ATOM 1125 N N . LEU A 1 143 ? -1.559 0.143 25.465 1.00 54.16 143 LEU A N 1
ATOM 1126 C CA . LEU A 1 143 ? -1.227 -1.281 25.580 1.00 54.16 143 LEU A CA 1
ATOM 1127 C C . LEU A 1 143 ? 0.238 -1.531 25.956 1.00 54.16 143 LEU A C 1
ATOM 1129 O O . LEU A 1 143 ? 0.507 -2.429 26.748 1.00 54.16 143 LEU A O 1
ATOM 1133 N N . ALA A 1 144 ? 1.193 -0.760 25.431 1.00 60.56 144 ALA A N 1
ATOM 1134 C CA . ALA A 1 144 ? 2.611 -0.958 25.739 1.00 60.56 144 ALA A CA 1
ATOM 1135 C C . ALA A 1 144 ? 2.920 -0.808 27.247 1.00 60.56 144 ALA A C 1
ATOM 1137 O O . ALA A 1 144 ? 3.505 -1.742 27.801 1.00 60.56 144 ALA A O 1
ATOM 1138 N N . PRO A 1 145 ? 2.467 0.252 27.954 1.00 61.59 145 PRO A N 1
ATOM 1139 C CA . PRO A 1 145 ? 2.648 0.351 29.405 1.00 61.59 145 PRO A CA 1
ATOM 1140 C C . PRO A 1 145 ? 1.932 -0.758 30.183 1.00 61.59 145 PRO A C 1
ATOM 1142 O O . PRO A 1 145 ? 2.512 -1.326 31.107 1.00 61.59 145 PRO A O 1
ATOM 1145 N N . LEU A 1 146 ? 0.701 -1.109 29.785 1.00 63.31 146 LEU A N 1
ATOM 1146 C CA . LEU A 1 146 ? -0.076 -2.185 30.412 1.00 63.31 146 LEU A CA 1
ATOM 1147 C C . LEU A 1 146 ? 0.631 -3.548 30.300 1.00 63.31 146 LEU A C 1
ATOM 1149 O O . LEU A 1 146 ? 0.534 -4.380 31.198 1.00 63.31 146 LEU A O 1
ATOM 1153 N N . LEU A 1 147 ? 1.375 -3.763 29.214 1.00 62.50 147 LEU A N 1
ATOM 1154 C CA . LEU A 1 147 ? 2.148 -4.978 28.948 1.00 62.50 147 LEU A CA 1
ATOM 1155 C C . LEU A 1 147 ? 3.597 -4.910 29.465 1.00 62.50 147 LEU A C 1
ATOM 1157 O O . LEU A 1 147 ? 4.394 -5.800 29.159 1.00 62.50 147 LEU A O 1
ATOM 1161 N N . GLY A 1 148 ? 3.959 -3.875 30.233 1.00 63.25 148 GLY A N 1
ATOM 1162 C CA . GLY A 1 148 ? 5.305 -3.701 30.791 1.00 63.25 148 GLY A CA 1
ATOM 1163 C C . GLY A 1 148 ? 6.385 -3.396 29.746 1.00 63.25 148 GLY A C 1
ATOM 1164 O O . GLY A 1 148 ? 7.571 -3.600 30.004 1.00 63.25 148 GLY A O 1
ATOM 1165 N N . LEU A 1 149 ? 5.990 -2.944 28.555 1.00 67.19 149 LEU A N 1
ATOM 1166 C CA . LEU A 1 149 ? 6.895 -2.513 27.493 1.00 67.19 149 LEU A CA 1
ATOM 1167 C C . LEU A 1 149 ? 7.206 -1.014 27.637 1.00 67.19 149 LEU A C 1
ATOM 1169 O O . LEU A 1 149 ? 6.355 -0.245 28.091 1.00 67.19 149 LEU A O 1
ATOM 1173 N N . PRO A 1 150 ? 8.413 -0.567 27.241 1.00 63.41 150 PRO A N 1
ATOM 1174 C CA . PRO A 1 150 ? 8.765 0.844 27.299 1.00 63.41 150 PRO A CA 1
ATOM 1175 C C . PRO A 1 150 ? 7.876 1.663 26.358 1.00 63.41 150 PRO A C 1
ATOM 1177 O O . PRO A 1 150 ? 7.713 1.328 25.183 1.00 63.41 150 PRO A O 1
ATOM 1180 N N . LEU A 1 151 ? 7.332 2.761 26.884 1.00 62.91 151 LEU A N 1
ATOM 1181 C CA . LEU A 1 151 ? 6.564 3.736 26.118 1.00 62.91 151 LEU A CA 1
ATOM 1182 C C . LEU A 1 151 ? 7.457 4.353 25.030 1.00 62.91 151 LEU A C 1
ATOM 1184 O O . LEU A 1 151 ? 8.421 5.055 25.339 1.00 62.91 151 LEU A O 1
ATOM 1188 N N . ASN A 1 152 ? 7.129 4.132 23.756 1.00 72.19 152 ASN A N 1
ATOM 1189 C CA . ASN A 1 152 ? 7.803 4.810 22.652 1.00 72.19 152 ASN A CA 1
ATOM 1190 C C . ASN A 1 152 ? 7.116 6.155 22.378 1.00 72.19 152 ASN A C 1
ATOM 1192 O O . ASN A 1 152 ? 6.129 6.235 21.648 1.00 72.19 152 ASN A O 1
ATOM 1196 N N . THR A 1 153 ? 7.642 7.219 22.985 1.00 70.06 153 THR A N 1
ATOM 1197 C CA . THR A 1 153 ? 7.081 8.579 22.908 1.00 70.06 153 THR A CA 1
ATOM 1198 C C . THR A 1 153 ? 7.082 9.146 21.490 1.00 70.06 153 THR A C 1
ATOM 1200 O O . THR A 1 153 ? 6.139 9.841 21.108 1.00 70.06 153 THR A O 1
ATOM 1203 N N . GLN A 1 154 ? 8.093 8.813 20.681 1.00 74.12 154 GLN A N 1
ATOM 1204 C CA . GLN A 1 154 ? 8.164 9.233 19.285 1.00 74.12 154 GLN A CA 1
ATOM 1205 C C . GLN A 1 154 ? 7.076 8.546 18.450 1.00 74.12 154 GLN A C 1
ATOM 1207 O O . GLN A 1 154 ? 6.288 9.239 17.803 1.00 74.12 154 GLN A O 1
ATOM 1212 N N . ALA A 1 155 ? 6.957 7.218 18.546 1.00 67.00 155 ALA A N 1
ATOM 1213 C CA . ALA A 1 155 ? 5.920 6.460 17.842 1.00 67.00 155 ALA A CA 1
ATOM 1214 C C . ALA A 1 155 ? 4.505 6.871 18.282 1.00 67.00 155 ALA A C 1
ATOM 1216 O O . ALA A 1 155 ? 3.615 7.012 17.446 1.00 67.00 155 ALA A O 1
ATOM 1217 N N . ALA A 1 156 ? 4.301 7.145 19.575 1.00 65.62 156 ALA A N 1
ATOM 1218 C CA . ALA A 1 156 ? 3.047 7.694 20.082 1.00 65.62 156 ALA A CA 1
ATOM 1219 C C . ALA A 1 156 ? 2.734 9.074 19.477 1.00 65.62 156 ALA A C 1
ATOM 1221 O O . ALA A 1 156 ? 1.588 9.339 19.121 1.00 65.62 156 ALA A O 1
ATOM 1222 N N . SER A 1 157 ? 3.733 9.949 19.308 1.00 72.19 157 SER A N 1
ATOM 1223 C CA . SER A 1 157 ? 3.533 11.275 18.705 1.00 72.19 157 SER A CA 1
ATOM 1224 C C . SER A 1 157 ? 3.185 11.211 17.213 1.00 72.19 157 SER A C 1
ATOM 1226 O O . SER A 1 157 ? 2.322 11.957 16.750 1.00 72.19 157 SER A O 1
ATOM 1228 N N . GLU A 1 158 ? 3.813 10.304 16.464 1.00 72.56 158 GLU A N 1
ATOM 1229 C CA . GLU A 1 158 ? 3.530 10.075 15.045 1.00 72.56 158 GLU A CA 1
ATOM 1230 C C . GLU A 1 158 ? 2.139 9.469 14.869 1.00 72.56 158 GLU A C 1
ATOM 1232 O O . GLU A 1 158 ? 1.325 9.986 14.105 1.00 72.56 158 GLU A O 1
ATOM 1237 N N . ALA A 1 159 ? 1.812 8.448 15.659 1.00 66.12 159 ALA A N 1
ATOM 1238 C CA . ALA A 1 159 ? 0.499 7.827 15.624 1.00 66.12 159 ALA A CA 1
ATOM 1239 C C . ALA A 1 159 ? -0.616 8.785 16.088 1.00 66.12 159 ALA A C 1
ATOM 1241 O O . ALA A 1 159 ? -1.708 8.767 15.521 1.00 66.12 159 ALA A O 1
ATOM 1242 N N . LYS A 1 160 ? -0.334 9.695 17.034 1.00 72.00 160 LYS A N 1
ATOM 1243 C CA . LYS A 1 160 ? -1.254 10.778 17.423 1.00 72.00 160 LYS A CA 1
ATOM 1244 C C . LYS A 1 160 ? -1.538 11.726 16.263 1.00 72.00 160 LYS A C 1
ATOM 1246 O O . LYS A 1 160 ? -2.685 12.116 16.075 1.00 72.00 160 LYS A O 1
ATOM 1251 N N . LYS A 1 161 ? -0.522 12.099 15.476 1.00 79.88 161 LYS A N 1
ATOM 1252 C CA . LYS A 1 161 ? -0.715 12.940 14.281 1.00 79.88 161 LYS A CA 1
ATOM 1253 C C . LYS A 1 161 ? -1.632 12.254 13.269 1.00 79.88 161 LYS A C 1
ATOM 1255 O O . LYS A 1 161 ? -2.543 12.901 12.769 1.00 79.88 161 LYS A O 1
ATOM 1260 N N . VAL A 1 162 ? -1.427 10.957 13.033 1.00 73.81 162 VAL A N 1
AT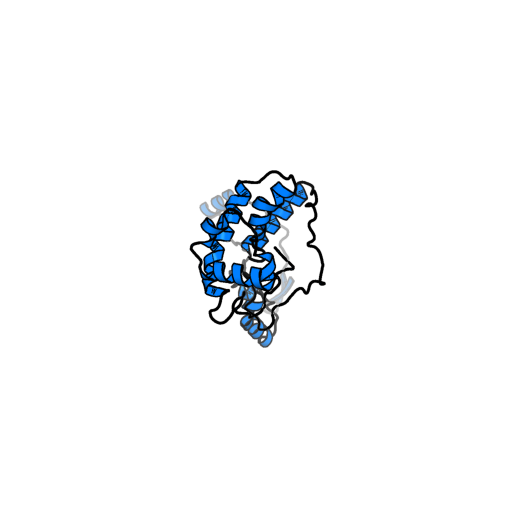OM 1261 C CA . VAL A 1 162 ? -2.260 10.141 12.130 1.00 73.81 162 VAL A CA 1
ATOM 1262 C C . VAL A 1 162 ? -3.704 10.021 12.641 1.00 73.81 162 VAL A C 1
ATOM 1264 O O . VAL A 1 162 ? -4.654 10.160 11.868 1.00 73.81 162 VAL A O 1
ATOM 1267 N N . LEU A 1 163 ? -3.897 9.827 13.951 1.00 75.00 163 LEU A N 1
ATOM 1268 C CA . LEU A 1 163 ? -5.224 9.841 14.576 1.00 75.00 163 LEU A CA 1
ATOM 1269 C C . LEU A 1 163 ? -5.911 11.199 14.388 1.00 75.00 163 LEU A C 1
ATOM 1271 O O . LEU A 1 163 ? -7.037 11.272 13.915 1.00 75.00 163 LEU A O 1
ATOM 1275 N N . VAL A 1 164 ? -5.222 12.297 14.694 1.00 78.38 164 VAL A N 1
ATOM 1276 C CA . VAL A 1 164 ? -5.800 13.640 14.558 1.00 78.38 164 VAL A CA 1
ATOM 1277 C C . VAL A 1 164 ? -6.134 13.962 13.098 1.00 78.38 164 VAL A C 1
ATOM 1279 O O . VAL A 1 164 ? -7.184 14.543 12.836 1.00 78.38 164 VAL A O 1
ATOM 1282 N N . SER A 1 165 ? -5.299 13.557 12.136 1.00 78.25 165 SER A N 1
ATOM 1283 C CA . SER A 1 165 ? -5.551 13.811 10.712 1.00 78.25 165 SER A CA 1
ATOM 1284 C C . SER A 1 165 ? -6.706 12.992 10.130 1.00 78.25 165 SER A C 1
ATOM 1286 O O . SER A 1 165 ? -7.226 13.349 9.076 1.00 78.25 165 SER A O 1
ATOM 1288 N N . SER A 1 166 ? -7.115 11.901 10.785 1.00 76.38 166 SER A N 1
ATOM 1289 C CA . SER A 1 166 ? -8.224 11.045 10.338 1.00 76.38 166 SER A CA 1
ATOM 1290 C C . SER A 1 166 ? -9.580 11.432 10.939 1.00 76.38 166 SER A C 1
ATOM 1292 O O . SER A 1 166 ? -10.607 11.122 10.334 1.00 76.38 166 SER A O 1
ATOM 1294 N N . LEU A 1 167 ? -9.617 12.168 12.059 1.00 82.25 167 LEU A N 1
ATOM 1295 C CA . LEU A 1 167 ? -10.863 12.620 12.699 1.00 82.25 167 LEU A CA 1
ATOM 1296 C C . LEU A 1 167 ? -11.794 13.432 11.773 1.00 82.25 167 LEU A C 1
ATOM 1298 O O . LEU A 1 167 ? -12.988 13.122 11.744 1.00 82.25 167 LEU A O 1
ATOM 1302 N N . PRO A 1 168 ? -11.312 14.387 10.944 1.00 84.56 168 PRO A N 1
ATOM 1303 C CA . PRO A 1 168 ? -12.176 15.091 9.993 1.00 84.56 168 PRO A CA 1
ATOM 1304 C C . PRO A 1 168 ? -12.807 14.153 8.962 1.00 84.56 168 PRO A C 1
ATOM 1306 O O . PRO A 1 168 ? -13.957 14.342 8.568 1.00 84.56 168 PRO A O 1
ATOM 1309 N N . THR A 1 169 ? -12.060 13.139 8.526 1.00 81.50 169 THR A N 1
ATOM 1310 C CA . THR A 1 169 ? -12.541 12.119 7.591 1.00 81.50 169 THR A CA 1
ATOM 1311 C C . THR A 1 169 ? -13.649 11.300 8.245 1.00 81.50 169 THR A C 1
ATOM 1313 O O . THR A 1 169 ? -14.702 11.115 7.639 1.00 81.50 169 THR A O 1
ATOM 1316 N N . ILE A 1 170 ? -13.464 10.863 9.493 1.00 79.38 170 ILE A N 1
ATOM 1317 C CA . ILE A 1 170 ? -14.482 10.109 10.237 1.00 79.38 170 ILE A CA 1
ATOM 1318 C C . ILE A 1 170 ? -15.758 10.947 10.401 1.00 79.38 170 ILE A C 1
ATOM 1320 O O . ILE A 1 170 ? -16.839 10.489 10.031 1.00 79.38 170 ILE A O 1
ATOM 1324 N N . GLU A 1 171 ? -15.642 12.193 10.865 1.00 82.88 171 GLU A N 1
ATOM 1325 C CA . GLU A 1 171 ? -16.796 13.065 11.123 1.00 82.88 171 GLU A CA 1
ATOM 1326 C C . GLU A 1 171 ? -17.581 13.441 9.856 1.00 82.88 171 GLU A C 1
ATOM 1328 O O . GLU A 1 171 ? -18.816 13.538 9.879 1.00 82.88 171 GLU A O 1
ATOM 1333 N N . ASN A 1 172 ? -16.885 13.676 8.744 1.00 82.38 172 ASN A N 1
ATOM 1334 C CA . ASN A 1 172 ? -17.521 14.195 7.534 1.00 82.38 172 ASN A CA 1
ATOM 1335 C C . ASN A 1 172 ? -17.913 13.110 6.532 1.00 82.38 172 ASN A C 1
ATOM 1337 O O . ASN A 1 172 ? -18.886 13.296 5.804 1.00 82.38 172 ASN A O 1
ATOM 1341 N N . ILE A 1 173 ? -17.183 11.995 6.485 1.00 79.50 173 ILE A N 1
ATOM 1342 C CA . ILE A 1 173 ? -17.376 10.953 5.467 1.00 79.50 173 ILE A CA 1
ATOM 1343 C C . ILE A 1 173 ? -18.023 9.703 6.064 1.00 79.50 173 ILE A C 1
ATOM 1345 O O . ILE A 1 173 ? -18.950 9.148 5.470 1.00 79.50 173 ILE A O 1
ATOM 1349 N N . TRP A 1 174 ? -17.558 9.254 7.231 1.00 76.94 174 TRP A N 1
ATOM 1350 C CA . TRP A 1 174 ? -17.966 7.962 7.787 1.00 76.94 174 TRP A CA 1
ATOM 1351 C C . TRP A 1 174 ? -19.186 8.073 8.704 1.00 76.94 174 TRP A C 1
ATOM 1353 O O . TRP A 1 174 ? -20.003 7.157 8.723 1.00 76.94 174 TRP A O 1
ATOM 1363 N N . LEU A 1 175 ? -19.362 9.197 9.400 1.00 81.50 175 LEU A N 1
ATOM 1364 C CA . LEU A 1 175 ? -20.532 9.485 10.234 1.00 81.50 175 LEU A CA 1
ATOM 1365 C C . LEU A 1 175 ? -21.580 10.283 9.437 1.00 81.50 175 LEU A C 1
ATOM 1367 O O . LEU A 1 175 ? -21.597 11.522 9.403 1.00 81.50 175 LEU A O 1
ATOM 1371 N N . LYS A 1 176 ? -22.444 9.538 8.736 1.00 75.38 176 LYS A N 1
ATOM 1372 C CA . LYS A 1 176 ? -23.559 10.073 7.937 1.00 75.38 176 LYS A CA 1
ATOM 1373 C C . LYS A 1 176 ? -24.739 10.452 8.835 1.00 75.38 176 LYS A C 1
ATOM 1375 O O . LYS A 1 176 ? -24.965 9.814 9.850 1.00 75.38 176 LYS A O 1
ATOM 1380 N N . ARG A 1 177 ? -25.515 11.470 8.436 1.00 62.56 177 ARG A N 1
ATOM 1381 C CA . ARG A 1 177 ? -26.596 12.056 9.261 1.00 62.56 177 ARG A CA 1
ATOM 1382 C C . ARG A 1 177 ? -27.708 11.081 9.655 1.00 62.56 177 ARG A C 1
ATOM 1384 O O . ARG A 1 177 ? -28.359 11.314 10.664 1.00 62.56 177 ARG A O 1
ATOM 1391 N N . ASP A 1 178 ? -27.908 10.024 8.878 1.00 69.94 178 ASP A N 1
ATOM 1392 C CA . ASP A 1 178 ? -29.055 9.139 9.064 1.00 69.94 178 ASP A CA 1
ATOM 1393 C C . ASP A 1 178 ? -28.752 7.952 9.994 1.00 69.94 178 ASP A C 1
ATOM 1395 O O . ASP A 1 178 ? -29.685 7.279 10.414 1.00 69.94 178 ASP A O 1
ATOM 1399 N N . GLY A 1 179 ? -27.481 7.693 10.341 1.00 69.62 179 GLY A N 1
ATOM 1400 C CA . GLY A 1 179 ? -27.080 6.546 11.164 1.00 69.62 179 GLY A CA 1
ATOM 1401 C C . GLY A 1 179 ? -26.199 6.924 12.354 1.00 69.62 179 GLY A C 1
ATOM 1402 O O . GLY A 1 179 ? -25.420 7.869 12.291 1.00 69.62 179 GLY A O 1
ATOM 1403 N N . GLN A 1 180 ? -26.326 6.161 13.441 1.00 78.88 180 GLN A N 1
ATOM 1404 C CA . GLN A 1 180 ? -25.629 6.393 14.718 1.00 78.88 180 GLN A CA 1
ATOM 1405 C C . GLN A 1 180 ? -24.211 5.796 14.759 1.00 78.88 180 GLN A C 1
ATOM 1407 O O . GLN A 1 180 ? -23.457 6.056 15.693 1.00 78.88 180 GLN A O 1
ATOM 1412 N N . PHE A 1 181 ? -23.849 4.999 13.753 1.00 82.31 181 PHE A N 1
ATOM 1413 C CA . PHE A 1 181 ? -22.610 4.225 13.687 1.00 82.31 181 PHE A CA 1
ATOM 1414 C C . PHE A 1 181 ? -21.895 4.435 12.345 1.00 82.31 181 PHE A C 1
ATOM 1416 O O . PHE A 1 181 ? -22.447 5.038 11.413 1.00 82.31 181 PHE A O 1
ATOM 1423 N N . LEU A 1 182 ? -20.653 3.955 12.230 1.00 77.94 182 LEU A N 1
ATOM 1424 C CA . LEU A 1 182 ? -19.835 4.113 11.028 1.00 77.94 182 LEU A CA 1
ATOM 1425 C C . LEU A 1 182 ? -20.582 3.657 9.765 1.00 77.94 182 LEU A C 1
ATOM 1427 O O . LEU A 1 182 ? -21.319 2.673 9.753 1.00 77.94 182 LEU A O 1
ATOM 1431 N N . LEU A 1 183 ? -20.370 4.396 8.673 1.00 77.56 183 LEU A N 1
ATOM 1432 C CA . LEU A 1 183 ? -21.027 4.231 7.369 1.00 77.56 183 LEU A CA 1
ATOM 1433 C C . LEU A 1 183 ? -22.539 4.520 7.367 1.00 77.56 183 LEU A C 1
ATOM 1435 O O . LEU A 1 183 ? -23.188 4.331 6.334 1.00 77.56 183 LEU A O 1
ATOM 1439 N N . GLY A 1 184 ? -23.089 5.037 8.468 1.00 75.56 184 GLY A N 1
ATOM 1440 C CA . GLY A 1 184 ? -24.513 5.330 8.614 1.00 75.56 184 GLY A CA 1
ATOM 1441 C C . GLY A 1 184 ? -25.346 4.105 8.992 1.00 75.56 184 GLY A C 1
ATOM 1442 O O . GLY A 1 184 ? -26.518 4.037 8.627 1.00 75.56 184 GLY A O 1
ATOM 1443 N N . SER A 1 185 ? -24.769 3.118 9.684 1.00 75.19 185 SER A N 1
ATOM 1444 C CA . SER A 1 185 ? -25.543 1.986 10.201 1.00 75.19 185 SER A CA 1
ATOM 1445 C C . SER A 1 185 ? -26.355 2.360 11.451 1.00 75.19 185 SER A C 1
ATOM 1447 O O . SER A 1 185 ? -26.063 3.323 12.160 1.00 75.19 185 SER A O 1
ATOM 1449 N N . PHE A 1 186 ? -27.395 1.563 11.726 1.00 81.50 186 PHE A N 1
ATOM 1450 C CA . PHE A 1 186 ? -28.246 1.661 12.927 1.00 81.50 186 PHE A CA 1
ATOM 1451 C C . PHE A 1 186 ? -27.878 0.644 14.017 1.00 81.50 186 PHE A C 1
ATOM 1453 O O . PHE A 1 186 ? -28.557 0.539 15.034 1.00 81.50 186 PHE A O 1
ATOM 1460 N N . ARG A 1 187 ? -26.834 -0.158 13.787 1.00 79.44 187 ARG A N 1
ATOM 1461 C CA . ARG A 1 187 ? -26.290 -1.117 14.752 1.00 79.44 187 ARG A CA 1
ATOM 1462 C C . ARG A 1 187 ? -24.768 -0.993 14.786 1.00 79.44 187 ARG A C 1
ATOM 1464 O O . ARG A 1 187 ? -24.189 -0.766 13.714 1.00 79.44 187 ARG A O 1
ATOM 1471 N N . PRO A 1 188 ? -24.140 -1.180 15.960 1.00 79.94 188 PRO A N 1
ATOM 1472 C CA . PRO A 1 188 ? -22.693 -1.141 16.081 1.00 79.94 188 PRO A CA 1
ATOM 1473 C C . PRO A 1 188 ? -22.070 -2.335 15.355 1.00 79.94 188 PRO A C 1
ATOM 1475 O O . PRO A 1 188 ? -22.517 -3.477 15.481 1.00 79.94 188 PRO A O 1
ATOM 1478 N N . SER A 1 189 ? -21.039 -2.062 14.569 1.00 76.19 189 SER A N 1
ATOM 1479 C CA . SER A 1 189 ? -20.170 -3.045 13.937 1.00 76.19 189 SER A CA 1
ATOM 1480 C C . SER A 1 189 ? -18.901 -3.249 14.759 1.00 76.19 189 SER A C 1
ATOM 1482 O O . SER A 1 189 ? -18.576 -2.469 15.648 1.00 76.19 189 SER A O 1
ATOM 1484 N N . ILE A 1 190 ? -18.116 -4.271 14.419 1.00 64.44 190 ILE A N 1
ATOM 1485 C CA . ILE A 1 190 ? -16.835 -4.517 15.091 1.00 64.44 190 ILE A CA 1
ATOM 1486 C C . ILE A 1 190 ? -15.839 -3.357 14.938 1.00 64.44 190 ILE A C 1
ATOM 1488 O O . ILE A 1 190 ? -14.985 -3.165 15.799 1.00 64.44 190 ILE A O 1
ATOM 1492 N N . ALA A 1 191 ? -15.965 -2.567 13.866 1.00 64.12 191 ALA A N 1
ATOM 1493 C CA . ALA A 1 191 ? -15.180 -1.354 13.688 1.00 64.12 191 ALA A CA 1
ATOM 1494 C C . ALA A 1 191 ? -15.595 -0.279 14.702 1.00 64.12 191 ALA A C 1
ATOM 1496 O O . ALA A 1 191 ? -14.728 0.376 15.268 1.00 64.12 191 ALA A O 1
ATOM 1497 N N . ASP A 1 192 ? -16.895 -0.156 14.988 1.00 73.94 192 ASP A N 1
ATOM 1498 C CA . ASP A 1 192 ? -17.400 0.752 16.021 1.00 73.94 192 ASP A CA 1
ATOM 1499 C C . ASP A 1 192 ? -16.866 0.363 17.406 1.00 73.94 192 ASP A C 1
ATOM 1501 O O . ASP A 1 192 ? -16.406 1.216 18.158 1.00 73.94 192 ASP A O 1
ATOM 1505 N N . LEU A 1 193 ? -16.824 -0.939 17.703 1.00 67.75 193 LEU A N 1
ATOM 1506 C CA . LEU A 1 193 ? -16.308 -1.466 18.972 1.00 67.75 193 LEU A CA 1
ATOM 1507 C C . LEU A 1 193 ? -14.796 -1.281 19.131 1.00 67.75 193 LEU A C 1
ATOM 1509 O O . LEU A 1 193 ? -14.321 -0.928 20.205 1.00 67.75 193 LEU A O 1
ATOM 1513 N N . SER A 1 194 ? -14.026 -1.528 18.069 1.00 62.03 194 SER A N 1
ATOM 1514 C CA . SER A 1 194 ? -12.559 -1.511 18.124 1.00 62.03 194 SER A CA 1
ATOM 1515 C C . SER A 1 194 ? -11.959 -0.109 18.255 1.00 62.03 194 SER A C 1
ATOM 1517 O O . SER A 1 194 ? -10.777 0.003 18.581 1.00 62.03 194 SER A O 1
ATOM 1519 N N . LEU A 1 195 ? -12.717 0.941 17.935 1.00 64.69 195 LEU A N 1
ATOM 1520 C CA . LEU A 1 195 ? -12.240 2.324 17.972 1.00 64.69 195 LEU A CA 1
ATOM 1521 C C . LEU A 1 195 ? -12.599 3.066 19.265 1.00 64.69 195 LEU A C 1
ATOM 1523 O O . LEU A 1 195 ? -12.070 4.154 19.493 1.00 64.69 195 LEU A O 1
ATOM 1527 N N . ILE A 1 196 ? -13.443 2.493 20.124 1.00 65.50 196 ILE A N 1
ATOM 1528 C CA . ILE A 1 196 ? -13.698 3.047 21.453 1.00 65.50 196 ILE A CA 1
ATOM 1529 C C . ILE A 1 196 ? -12.580 2.586 22.371 1.00 65.50 196 ILE A C 1
ATOM 1531 O O . ILE A 1 196 ? -12.499 1.421 22.749 1.00 65.50 196 ILE A O 1
ATOM 1535 N N . SER A 1 197 ? -11.712 3.521 22.733 1.00 56.78 197 SER A N 1
ATOM 1536 C CA . SER A 1 197 ? -10.739 3.333 23.800 1.00 56.78 197 SER A CA 1
ATOM 1537 C C . SER A 1 197 ? -11.041 4.330 24.909 1.00 56.78 197 SER A C 1
ATOM 1539 O O . SER A 1 197 ? -11.265 5.512 24.645 1.00 56.78 197 SER A O 1
ATOM 1541 N N . ASP A 1 198 ? -11.011 3.860 26.151 1.00 53.41 198 ASP A N 1
ATOM 1542 C CA . ASP A 1 198 ? -11.101 4.706 27.336 1.00 53.41 198 ASP A CA 1
ATOM 1543 C C . ASP A 1 198 ? -9.764 5.433 27.541 1.00 53.41 198 ASP A C 1
ATOM 1545 O O . ASP A 1 198 ? -8.821 4.919 28.143 1.00 53.41 198 ASP A O 1
ATOM 1549 N N . GLU A 1 199 ? -9.642 6.634 26.971 1.00 55.69 199 GLU A N 1
ATOM 1550 C CA . GLU A 1 199 ? -8.458 7.480 27.130 1.00 55.69 199 GLU A CA 1
ATOM 1551 C C . GLU A 1 199 ? -8.719 8.678 28.052 1.00 55.69 199 GLU A C 1
ATOM 1553 O O . GLU A 1 199 ? -9.694 9.409 27.902 1.00 55.69 199 GLU A O 1
ATOM 1558 N N . LYS A 1 200 ? -7.762 8.961 28.948 1.00 54.53 200 LYS A N 1
ATOM 1559 C CA . LYS A 1 200 ? -7.733 10.179 29.784 1.00 54.53 200 LYS A CA 1
ATOM 1560 C C . LYS A 1 200 ? -7.646 11.489 28.985 1.00 54.53 200 LYS A C 1
ATOM 1562 O O . LYS A 1 200 ? -7.967 12.540 29.526 1.00 54.53 200 LYS A O 1
ATOM 1567 N N . ASP A 1 201 ? -7.220 11.425 27.723 1.00 57.94 201 ASP A N 1
ATOM 1568 C CA . ASP A 1 201 ? -7.038 12.583 26.833 1.00 57.94 201 ASP A CA 1
ATOM 1569 C C . ASP A 1 201 ? -8.198 12.773 25.833 1.00 57.94 201 ASP A C 1
ATOM 1571 O O . ASP A 1 201 ? -8.127 13.642 24.955 1.00 57.94 201 ASP A O 1
ATOM 1575 N N . HIS A 1 202 ? -9.270 11.983 25.966 1.00 64.62 202 HIS A N 1
ATOM 1576 C CA . HIS A 1 202 ? -10.406 11.935 25.043 1.00 64.62 202 HIS A CA 1
ATOM 1577 C C . HIS A 1 202 ? -10.996 13.324 24.752 1.00 64.62 202 HIS A C 1
ATOM 1579 O O . HIS A 1 202 ? -11.118 13.726 23.593 1.00 64.62 202 HIS A O 1
ATOM 1585 N N . ASP A 1 203 ? -11.259 14.112 25.794 1.00 63.91 203 ASP A N 1
ATOM 1586 C CA . ASP A 1 203 ? -11.905 15.422 25.655 1.00 63.91 203 ASP A CA 1
ATOM 1587 C C . ASP A 1 203 ? -11.028 16.447 24.933 1.00 63.91 203 ASP A C 1
ATOM 1589 O O . ASP A 1 203 ? -11.530 17.309 24.213 1.00 63.91 203 ASP A O 1
ATOM 1593 N N . ARG A 1 204 ? -9.701 16.336 25.060 1.00 74.56 204 ARG A N 1
ATOM 1594 C CA . ARG A 1 204 ? -8.765 17.252 24.397 1.00 74.56 204 ARG A CA 1
ATOM 1595 C C . ARG A 1 204 ? -8.619 16.948 22.907 1.00 74.56 204 ARG A C 1
ATOM 1597 O O . ARG A 1 204 ? -8.395 17.869 22.125 1.00 74.56 204 ARG A O 1
ATOM 1604 N N . ILE A 1 205 ? -8.670 15.672 22.525 1.00 71.00 205 ILE A N 1
ATOM 1605 C CA . ILE A 1 205 ? -8.406 15.223 21.149 1.00 71.00 205 ILE A CA 1
ATOM 1606 C C . ILE A 1 205 ? -9.698 15.194 20.325 1.00 71.00 205 ILE A C 1
ATOM 1608 O O . ILE A 1 205 ? -9.705 15.651 19.183 1.00 71.00 205 ILE A O 1
ATOM 1612 N N . ILE A 1 206 ? -10.785 14.688 20.908 1.00 76.88 206 ILE A N 1
ATOM 1613 C CA . ILE A 1 206 ? -12.059 14.437 20.220 1.00 76.88 206 ILE A CA 1
ATOM 1614 C C . ILE A 1 206 ? -13.065 15.569 20.463 1.00 76.88 206 ILE A C 1
ATOM 1616 O O . ILE A 1 206 ? -13.989 15.734 19.676 1.00 76.88 206 ILE A O 1
ATOM 1620 N N . GLY A 1 207 ? -12.849 16.415 21.477 1.00 79.56 207 GLY A N 1
ATOM 1621 C CA . GLY A 1 207 ? -13.722 17.542 21.833 1.00 79.56 207 GLY A CA 1
ATOM 1622 C C . GLY A 1 207 ? -14.234 18.412 20.672 1.00 79.56 207 GLY A C 1
ATOM 1623 O O . GLY A 1 207 ? -15.409 18.773 20.678 1.00 79.56 207 GLY A O 1
ATOM 1624 N N . PRO A 1 208 ? -13.413 18.745 19.656 1.00 86.25 208 PRO A N 1
ATOM 1625 C CA . PRO A 1 208 ? -13.880 19.522 18.505 1.00 86.25 208 PRO A CA 1
ATOM 1626 C C . PRO A 1 208 ? -14.860 18.787 17.568 1.00 86.25 208 PRO A C 1
ATOM 1628 O O . PRO A 1 208 ? -15.549 19.450 16.796 1.00 86.25 208 PRO A O 1
ATOM 1631 N N . TYR A 1 209 ? -14.926 17.452 17.623 1.00 84.44 209 TYR A N 1
ATOM 1632 C CA . TYR A 1 209 ? -15.624 16.584 16.666 1.00 84.44 209 TYR A CA 1
ATOM 1633 C C . TYR A 1 209 ? -16.910 16.008 17.283 1.00 84.44 209 TYR A C 1
ATOM 1635 O O . TYR A 1 209 ? -16.939 14.875 17.773 1.00 84.44 209 TYR A O 1
ATOM 1643 N N . LYS A 1 210 ? -17.994 16.792 17.272 1.00 86.19 210 LYS A N 1
ATOM 1644 C CA . LYS A 1 210 ? -19.252 16.465 17.974 1.00 86.19 210 LYS A CA 1
ATOM 1645 C C . LYS A 1 210 ? -19.876 15.148 17.525 1.00 86.19 210 LYS A C 1
ATOM 1647 O O . LYS A 1 210 ? -20.328 14.380 18.368 1.00 86.19 210 LYS A O 1
ATOM 1652 N N . LYS A 1 211 ? -19.861 14.842 16.223 1.00 85.06 211 LYS A N 1
ATOM 1653 C CA . LYS A 1 211 ? -20.439 13.569 15.757 1.00 85.06 211 LYS A CA 1
ATOM 1654 C C . LYS A 1 211 ? -19.631 12.372 16.233 1.00 85.06 211 LYS A C 1
ATOM 1656 O O . LYS A 1 211 ? -20.190 11.312 16.478 1.00 85.06 211 LYS A O 1
ATOM 1661 N N . VAL A 1 212 ? -18.313 12.534 16.344 1.00 83.00 212 VAL A N 1
ATOM 1662 C CA . VAL A 1 212 ? -17.427 11.478 16.844 1.00 83.00 212 VAL A CA 1
ATOM 1663 C C . VAL A 1 212 ? -17.722 11.220 18.321 1.00 83.00 212 VAL A C 1
ATOM 1665 O O . VAL A 1 212 ? -17.780 10.064 18.724 1.00 83.00 212 VAL A O 1
ATOM 1668 N N . GLN A 1 213 ? -17.997 12.265 19.109 1.00 83.31 213 GLN A N 1
ATOM 1669 C CA . GLN A 1 213 ? -18.438 12.109 20.500 1.00 83.31 213 GLN A CA 1
ATOM 1670 C C . GLN A 1 213 ? -19.776 11.362 20.604 1.00 83.31 213 GLN A C 1
ATOM 1672 O O . GLN A 1 213 ? -19.867 10.376 21.333 1.00 83.31 213 GLN A O 1
ATOM 1677 N N . GLU A 1 214 ? -20.784 11.783 19.835 1.00 86.25 214 GLU A N 1
ATOM 1678 C CA . GLU A 1 214 ? -22.105 11.135 19.804 1.00 86.25 214 GLU A CA 1
ATOM 1679 C C . GLU A 1 214 ? -22.016 9.665 19.371 1.00 86.25 214 GLU A C 1
ATOM 1681 O O . GLU A 1 214 ? -22.696 8.802 19.927 1.00 86.25 214 GLU A O 1
ATOM 1686 N N . TRP A 1 215 ? -21.151 9.359 18.404 1.00 87.94 215 TRP A N 1
ATOM 1687 C CA . TRP A 1 215 ? -20.886 7.998 17.944 1.00 87.94 215 TRP A CA 1
ATOM 1688 C C . TRP A 1 215 ? -20.245 7.120 19.027 1.00 87.94 215 TRP A C 1
ATOM 1690 O O . TRP A 1 215 ? -20.682 5.985 19.239 1.00 87.94 215 TRP A O 1
ATOM 1700 N N . ILE A 1 216 ? -19.242 7.640 19.742 1.00 82.56 216 ILE A N 1
ATOM 1701 C CA . ILE A 1 216 ? -18.590 6.926 20.849 1.00 82.56 216 ILE A CA 1
ATOM 1702 C C . ILE A 1 216 ? -19.611 6.622 21.946 1.00 82.56 216 ILE A C 1
ATOM 1704 O O . ILE A 1 216 ? -19.691 5.488 22.418 1.00 82.56 216 ILE A O 1
ATOM 1708 N N . GLU A 1 217 ? -20.440 7.598 22.314 1.00 85.44 217 GLU A N 1
ATOM 1709 C CA . GLU A 1 217 ? -21.480 7.420 23.329 1.00 85.44 217 GLU A CA 1
ATOM 1710 C C . GLU A 1 217 ? -22.571 6.438 22.879 1.00 85.44 217 GLU A C 1
ATOM 1712 O O . GLU A 1 217 ? -22.951 5.540 23.634 1.00 85.44 217 GLU A O 1
ATOM 1717 N N . SER A 1 218 ? -23.029 6.545 21.628 1.00 85.44 218 SER A N 1
ATOM 1718 C CA . SER A 1 218 ? -24.003 5.618 21.034 1.00 85.44 218 SER A CA 1
ATOM 1719 C C . SER A 1 218 ? -23.487 4.185 21.052 1.00 85.44 218 SER A C 1
ATOM 1721 O O . SER A 1 218 ? -24.230 3.253 21.362 1.00 85.44 218 SER A O 1
ATOM 1723 N N . THR A 1 219 ? -22.198 4.001 20.776 1.00 82.38 219 THR A N 1
ATOM 1724 C CA . THR A 1 219 ? -21.585 2.676 20.760 1.00 82.38 219 THR A CA 1
ATOM 1725 C C . THR A 1 219 ? -21.366 2.131 22.166 1.00 82.38 219 THR A C 1
ATOM 1727 O O . THR A 1 219 ? -21.743 0.987 22.400 1.00 82.38 219 THR A O 1
ATOM 1730 N N . LYS A 1 220 ? -20.923 2.949 23.132 1.00 82.00 220 LYS A N 1
ATOM 1731 C CA . LYS A 1 220 ? -20.874 2.565 24.558 1.00 82.00 220 LYS A CA 1
ATOM 1732 C C . LYS A 1 220 ? -22.246 2.158 25.100 1.00 82.00 220 LYS A C 1
ATOM 1734 O O . LYS A 1 220 ? -22.367 1.196 25.852 1.00 82.00 220 LYS A O 1
ATOM 1739 N N . ASN A 1 221 ? -23.301 2.879 24.727 1.00 84.88 221 ASN A N 1
ATOM 1740 C CA . AS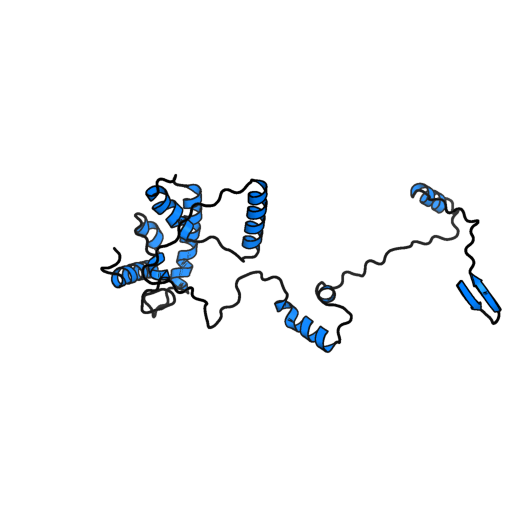N A 1 221 ? -24.658 2.557 25.165 1.00 84.88 221 ASN A CA 1
ATOM 1741 C C . ASN A 1 221 ? -25.180 1.266 24.524 1.00 84.88 221 ASN A C 1
ATOM 1743 O O . ASN A 1 221 ? -25.822 0.470 25.205 1.00 84.88 221 ASN A O 1
ATOM 1747 N N . ALA A 1 222 ? -24.876 1.031 23.247 1.00 83.94 222 ALA A N 1
ATOM 1748 C CA . ALA A 1 222 ? -25.290 -0.179 22.543 1.00 83.94 222 ALA A CA 1
ATOM 1749 C C . ALA A 1 222 ? -24.566 -1.450 23.027 1.00 83.94 222 ALA A C 1
ATOM 1751 O O . ALA A 1 222 ? -25.068 -2.552 22.809 1.00 83.94 222 ALA A O 1
ATOM 1752 N N . THR A 1 223 ? -23.406 -1.315 23.676 1.00 78.88 223 THR A N 1
ATOM 1753 C CA . THR A 1 223 ? -22.594 -2.444 24.157 1.00 78.88 223 THR A CA 1
ATOM 1754 C C . THR A 1 223 ? -22.804 -2.790 25.622 1.00 78.88 223 THR A C 1
ATOM 1756 O O . THR A 1 223 ? -22.293 -3.813 26.079 1.00 78.88 223 THR A O 1
ATOM 1759 N N . LYS A 1 224 ? -23.560 -1.985 26.374 1.00 78.12 224 LYS A N 1
ATOM 1760 C CA . LYS A 1 224 ? -23.876 -2.284 27.775 1.00 78.12 224 LYS A CA 1
ATOM 1761 C C . LYS A 1 224 ? -24.794 -3.509 27.898 1.00 78.12 224 LYS A C 1
ATOM 1763 O O . LYS A 1 224 ? -25.728 -3.646 27.109 1.00 78.12 224 LYS A O 1
ATOM 1768 N N . PRO A 1 225 ? -24.583 -4.377 28.908 1.00 72.38 225 PRO A N 1
ATOM 1769 C CA . PRO A 1 225 ? -23.568 -4.310 29.971 1.00 72.38 225 PRO A CA 1
ATOM 1770 C C . PRO A 1 225 ? -22.271 -5.079 29.640 1.00 72.38 225 PRO A C 1
ATOM 1772 O O . PRO A 1 225 ? -21.510 -5.418 30.537 1.00 72.38 225 PRO A O 1
ATOM 1775 N N . HIS A 1 226 ? -22.053 -5.460 28.381 1.00 66.75 226 HIS A N 1
ATOM 1776 C CA . HIS A 1 226 ? -21.019 -6.429 28.007 1.00 66.75 226 HIS A CA 1
ATOM 1777 C C . HIS A 1 226 ? -19.611 -5.836 27.911 1.00 66.75 226 HIS A C 1
ATOM 1779 O O . HIS A 1 226 ? -18.636 -6.572 28.054 1.00 66.75 226 HIS A O 1
ATOM 1785 N N . PHE A 1 227 ? -19.512 -4.532 27.663 1.00 59.19 227 PHE A N 1
ATOM 1786 C CA . PHE A 1 227 ? -18.257 -3.798 27.558 1.00 59.19 227 PHE A CA 1
ATOM 1787 C C . PHE A 1 227 ? -18.409 -2.482 28.329 1.00 59.19 227 PHE A C 1
ATOM 1789 O O . PHE A 1 227 ? -19.309 -1.701 28.003 1.00 59.19 227 PHE A O 1
ATOM 1796 N N . ASP A 1 228 ? -17.572 -2.301 29.353 1.00 53.81 228 ASP A N 1
ATOM 1797 C CA . ASP A 1 228 ? -17.408 -1.054 30.114 1.00 53.81 228 ASP A CA 1
ATOM 1798 C C . ASP A 1 228 ? -16.322 -0.182 29.470 1.00 53.81 228 ASP A C 1
ATOM 1800 O O . ASP A 1 228 ? -15.234 -0.735 29.171 1.00 53.81 228 ASP A O 1
#